Protein AF-A0A662HPX6-F1 (afdb_monomer_lite)

Secondary structure (DSSP, 8-state):
-----TTS------HHHHHHHHHHHHHHHHHHSPTT--S--BTTBSEEE-SS-GGGGHHHHHHHHHHHHTTT-S-EEEEE--TT--SHHHHHHHHHHHHHTT--EEEEE--HHHHTTS-HHHHHHHHHHHHHHH-GGGEEEESHHHHHHHHHTT--S---HHHHHHHHHHHHHHHHTSTTTS---TTHHHHSGGGS----GGGGTT---HHHHH-SS--EE-TT-EEE-TTT-S---EETT-

pLDDT: mean 90.36, std 8.27, range [51.38, 98.75]

Structure (mmCIF, N/CA/C/O backbone):
data_AF-A0A662HPX6-F1
#
_entry.id   AF-A0A662HPX6-F1
#
loop_
_atom_site.group_PDB
_atom_site.id
_atom_site.type_symbol
_atom_site.label_atom_id
_atom_site.label_alt_id
_atom_site.label_comp_id
_atom_site.label_asym_id
_atom_site.label_entity_id
_atom_site.label_seq_id
_atom_site.pdbx_PDB_ins_code
_atom_site.Cartn_x
_atom_site.Cartn_y
_atom_site.Cartn_z
_atom_site.occupancy
_atom_site.B_iso_or_equiv
_atom_site.auth_seq_id
_atom_site.auth_comp_id
_atom_site.auth_asym_id
_atom_site.auth_atom_id
_atom_site.pdbx_PDB_model_num
ATOM 1 N N . MET A 1 1 ? 5.975 7.226 -2.320 1.00 51.38 1 MET A N 1
ATOM 2 C CA . MET A 1 1 ? 6.290 6.953 -3.739 1.00 51.38 1 MET A CA 1
ATOM 3 C C . MET A 1 1 ? 5.033 7.201 -4.543 1.00 51.38 1 MET A C 1
ATOM 5 O O . MET A 1 1 ? 3.970 7.092 -3.956 1.00 51.38 1 MET A O 1
ATOM 9 N N . TYR A 1 2 ? 5.160 7.616 -5.802 1.00 55.00 2 TYR A N 1
ATOM 10 C CA . TYR A 1 2 ? 4.158 8.356 -6.585 1.00 55.00 2 TYR A CA 1
ATOM 11 C C . TYR A 1 2 ? 3.982 9.808 -6.128 1.00 55.00 2 TYR A C 1
ATOM 13 O O . TYR A 1 2 ? 3.777 10.110 -4.951 1.00 55.00 2 TYR A O 1
ATOM 21 N N . ALA A 1 3 ? 4.055 10.740 -7.076 1.00 60.56 3 ALA A N 1
ATOM 22 C CA . ALA A 1 3 ? 3.733 12.147 -6.854 1.00 60.56 3 ALA A CA 1
ATOM 23 C C . ALA A 1 3 ? 2.209 12.366 -6.758 1.00 60.56 3 ALA A C 1
ATOM 25 O O . ALA A 1 3 ? 1.700 13.373 -7.238 1.00 60.56 3 ALA A O 1
ATOM 26 N N . CYS A 1 4 ? 1.481 11.431 -6.138 1.00 62.56 4 CYS A N 1
ATOM 27 C CA . CYS A 1 4 ? 0.036 11.494 -5.990 1.00 62.56 4 CYS A CA 1
ATOM 28 C C . CYS A 1 4 ? -0.366 12.755 -5.221 1.00 62.56 4 CYS A C 1
ATOM 30 O O . CYS A 1 4 ? 0.204 13.114 -4.185 1.00 62.56 4 CYS A O 1
ATOM 32 N N . SER A 1 5 ? -1.368 13.437 -5.754 1.00 69.75 5 SER A N 1
ATOM 33 C CA . SER A 1 5 ? -1.953 14.639 -5.186 1.00 69.75 5 SER A CA 1
ATOM 34 C C . SER A 1 5 ? -3.436 14.651 -5.536 1.00 69.75 5 SER A C 1
ATOM 36 O O . SER A 1 5 ? -3.784 14.191 -6.618 1.00 69.75 5 SER A O 1
ATOM 38 N N . PRO A 1 6 ? -4.301 15.266 -4.714 1.00 71.31 6 PRO A N 1
ATOM 39 C CA . PRO A 1 6 ? -5.676 15.562 -5.118 1.00 71.31 6 PRO A CA 1
ATOM 40 C C . PRO A 1 6 ? -5.782 16.394 -6.410 1.00 71.31 6 PRO A C 1
ATOM 42 O O . PRO A 1 6 ? -6.858 16.502 -6.979 1.00 71.31 6 PRO A O 1
ATOM 45 N N . LYS A 1 7 ? -4.675 17.007 -6.858 1.00 80.50 7 LYS A N 1
ATOM 46 C CA . LYS A 1 7 ? -4.576 17.757 -8.118 1.00 80.50 7 LYS A CA 1
ATOM 47 C C . LYS A 1 7 ? -4.235 16.892 -9.338 1.00 80.50 7 LYS A C 1
ATOM 49 O O . LYS A 1 7 ? -4.202 17.424 -10.442 1.00 80.50 7 LYS A O 1
ATOM 54 N N . TRP A 1 8 ? -3.888 15.620 -9.148 1.00 79.31 8 TRP A N 1
ATOM 55 C CA . TRP A 1 8 ? -3.638 14.703 -10.261 1.00 79.31 8 TRP A CA 1
ATOM 56 C C . TRP A 1 8 ? -4.947 14.267 -10.914 1.00 79.31 8 TRP A C 1
ATOM 58 O O . TRP A 1 8 ? -6.014 14.352 -10.303 1.00 79.31 8 TRP A O 1
ATOM 68 N N . SER A 1 9 ? -4.852 13.801 -12.158 1.00 84.50 9 SER A N 1
ATOM 69 C CA . SER A 1 9 ? -5.980 13.203 -12.863 1.00 84.50 9 SER A CA 1
ATOM 70 C C . SER A 1 9 ? -6.542 12.011 -12.082 1.00 84.50 9 SER A C 1
ATOM 72 O O . SER A 1 9 ? -5.815 11.269 -11.418 1.00 84.50 9 SER A O 1
ATOM 74 N N . ASN A 1 10 ? -7.865 11.848 -12.135 1.00 89.19 10 ASN A N 1
ATOM 75 C CA . ASN A 1 10 ? -8.592 10.792 -11.429 1.00 89.19 10 ASN A CA 1
ATOM 76 C C . ASN A 1 10 ? -8.565 9.476 -12.224 1.00 89.19 10 ASN A C 1
ATOM 78 O O . ASN A 1 10 ? -9.610 8.875 -12.484 1.00 89.19 10 ASN A O 1
ATOM 82 N N . ASP A 1 11 ? -7.370 9.070 -12.644 1.00 91.38 11 ASP A N 1
ATOM 83 C CA . ASP A 1 11 ? -7.157 7.885 -13.463 1.00 91.38 11 ASP A CA 1
ATOM 84 C C . ASP A 1 11 ? -6.987 6.645 -12.584 1.00 91.38 11 ASP A C 1
ATOM 86 O O . ASP A 1 11 ? -6.356 6.669 -11.526 1.00 91.38 11 ASP A O 1
ATOM 90 N N . TRP A 1 12 ? -7.586 5.545 -13.029 1.00 93.12 12 TRP A N 1
ATOM 91 C CA . TRP A 1 12 ? -7.606 4.272 -12.318 1.00 93.12 12 TRP A CA 1
ATOM 92 C C . TRP A 1 12 ? -7.234 3.150 -13.273 1.00 93.12 12 TRP A C 1
ATOM 94 O O . TRP A 1 12 ? -7.453 3.255 -14.480 1.00 93.12 12 TRP A O 1
ATOM 104 N N . ILE A 1 13 ? -6.677 2.068 -12.728 1.00 94.56 13 ILE A N 1
ATOM 105 C CA . ILE A 1 13 ? -6.349 0.895 -13.533 1.00 94.56 13 ILE A CA 1
ATOM 106 C C . ILE A 1 13 ? -7.625 0.345 -14.184 1.00 94.56 13 ILE A C 1
ATOM 108 O O . ILE A 1 13 ? -8.644 0.129 -13.525 1.00 94.56 13 ILE A O 1
ATOM 112 N N . ASP A 1 14 ? -7.556 0.126 -15.492 1.00 96.25 14 ASP A N 1
ATOM 113 C CA . ASP A 1 14 ? -8.589 -0.588 -16.230 1.00 96.25 14 ASP A CA 1
ATOM 114 C C . ASP A 1 14 ? -8.459 -2.100 -15.984 1.00 96.25 14 ASP A C 1
ATOM 116 O O . ASP A 1 14 ? -7.353 -2.647 -15.963 1.00 96.25 14 ASP A O 1
ATOM 120 N N . LEU A 1 15 ? -9.586 -2.791 -15.800 1.00 97.31 15 LEU A N 1
ATOM 121 C CA . LEU A 1 15 ? -9.569 -4.209 -15.436 1.00 97.31 15 LEU A CA 1
ATOM 122 C C . LEU A 1 15 ? -9.053 -5.104 -16.565 1.00 97.31 15 LEU A C 1
ATOM 124 O O . LEU A 1 15 ? -8.429 -6.124 -16.278 1.00 97.31 15 LEU A O 1
ATOM 128 N N . ASP A 1 16 ? -9.262 -4.747 -17.830 1.00 97.44 16 ASP A N 1
ATOM 129 C CA . ASP A 1 16 ? -8.757 -5.554 -18.942 1.00 97.44 16 ASP A CA 1
ATOM 130 C C . ASP A 1 16 ? -7.250 -5.353 -19.130 1.00 97.44 16 ASP A C 1
ATOM 132 O O . ASP A 1 16 ? -6.517 -6.319 -19.375 1.00 97.44 16 ASP A O 1
ATOM 136 N N . ARG A 1 17 ? -6.749 -4.133 -18.894 1.00 97.69 17 ARG A N 1
ATOM 137 C CA . ARG A 1 17 ? -5.303 -3.880 -18.771 1.00 97.69 17 ARG A CA 1
ATOM 138 C C . ARG A 1 17 ? -4.687 -4.671 -17.618 1.00 97.69 17 ARG A C 1
ATOM 140 O O . ARG A 1 17 ? -3.674 -5.339 -17.827 1.00 97.69 17 ARG A O 1
ATOM 147 N N . LEU A 1 18 ? -5.317 -4.657 -16.440 1.00 97.38 18 LEU A N 1
ATOM 148 C CA . LEU A 1 18 ? -4.872 -5.423 -15.272 1.00 97.38 18 LEU A CA 1
ATOM 149 C C . LEU A 1 18 ? -4.772 -6.920 -15.590 1.00 97.38 18 LEU A C 1
ATOM 151 O O . LEU A 1 18 ? -3.739 -7.528 -15.326 1.00 97.38 18 LEU A O 1
ATOM 155 N N . LYS A 1 19 ? -5.799 -7.517 -16.203 1.00 97.06 19 LYS A N 1
ATOM 156 C CA . LYS A 1 19 ? -5.779 -8.937 -16.599 1.00 97.06 19 LYS A CA 1
ATOM 157 C C . LYS A 1 19 ? -4.594 -9.273 -17.494 1.00 97.06 19 LYS A C 1
ATOM 159 O O . LYS A 1 19 ? -3.961 -10.314 -17.320 1.00 97.06 19 LYS A O 1
ATOM 164 N N . ARG A 1 20 ? -4.285 -8.399 -18.458 1.00 97.00 20 ARG A N 1
ATOM 165 C CA . ARG A 1 20 ? -3.150 -8.601 -19.364 1.00 97.00 20 ARG A CA 1
ATOM 166 C C . ARG A 1 20 ? -1.820 -8.577 -18.609 1.00 97.00 20 ARG A C 1
ATOM 168 O O . ARG A 1 20 ? -1.009 -9.474 -18.824 1.00 97.00 20 ARG A O 1
ATOM 175 N N . ILE A 1 21 ? -1.652 -7.636 -17.680 1.00 96.81 21 ILE A N 1
ATOM 176 C CA . ILE A 1 21 ? -0.489 -7.572 -16.781 1.00 96.81 21 ILE A CA 1
ATOM 177 C C . ILE A 1 21 ? -0.384 -8.854 -15.937 1.00 96.81 21 ILE A C 1
ATOM 179 O O . ILE A 1 21 ? 0.655 -9.513 -15.923 1.00 96.81 21 ILE A O 1
ATOM 183 N N . LEU A 1 22 ? -1.471 -9.265 -15.275 1.00 96.12 22 LEU A N 1
ATOM 184 C CA . LEU A 1 22 ? -1.497 -10.448 -14.404 1.00 96.12 22 LEU A CA 1
ATOM 185 C C . LEU A 1 22 ? -1.185 -11.746 -15.159 1.00 96.12 22 LEU A C 1
ATOM 187 O O . LEU A 1 22 ? -0.504 -12.628 -14.629 1.00 96.12 22 LEU A O 1
ATOM 191 N N . LYS A 1 23 ? -1.608 -11.861 -16.422 1.00 94.06 23 LYS A N 1
ATOM 192 C CA . LYS A 1 23 ? -1.257 -12.995 -17.291 1.00 94.06 23 LYS A CA 1
ATOM 193 C C . LYS A 1 23 ? 0.249 -13.086 -17.557 1.00 94.06 23 LYS A C 1
ATOM 195 O O . LYS A 1 23 ? 0.775 -14.191 -17.677 1.00 94.06 23 LYS A O 1
ATOM 200 N N . GLY A 1 24 ? 0.936 -11.949 -17.667 1.00 92.06 24 GLY A N 1
ATOM 201 C CA . GLY A 1 24 ? 2.395 -11.898 -17.758 1.00 92.06 24 GLY A CA 1
ATOM 202 C C . GLY A 1 24 ? 3.043 -12.258 -16.423 1.00 92.06 24 GLY A C 1
ATOM 203 O O . GLY A 1 24 ? 3.840 -13.193 -16.353 1.00 92.06 24 GLY A O 1
ATOM 204 N N . LEU A 1 25 ? 2.637 -11.569 -15.354 1.00 91.50 25 LEU A N 1
ATOM 205 C CA . LEU A 1 25 ? 3.215 -11.721 -14.019 1.00 91.50 25 LEU A CA 1
ATOM 206 C C . LEU A 1 25 ? 3.066 -13.137 -13.460 1.00 91.50 25 LEU A C 1
ATOM 208 O O . LEU A 1 25 ? 4.050 -13.691 -12.980 1.00 91.50 25 LEU A O 1
ATOM 212 N N . SER A 1 26 ? 1.883 -13.749 -13.546 1.00 89.94 26 SER A N 1
ATOM 213 C CA . SER A 1 26 ? 1.614 -15.096 -13.005 1.00 89.94 26 SER A CA 1
ATOM 214 C C . SER A 1 26 ? 2.643 -16.143 -13.449 1.00 89.94 26 SER A C 1
ATOM 216 O O . SER A 1 26 ? 3.090 -16.945 -12.632 1.00 89.94 26 SER A O 1
ATOM 218 N N . LYS A 1 27 ? 3.118 -16.067 -14.701 1.00 88.94 27 LYS A N 1
ATOM 219 C CA . LYS A 1 27 ? 4.182 -16.937 -15.236 1.00 88.94 27 LYS A CA 1
ATOM 220 C C . LYS A 1 27 ? 5.535 -16.757 -14.549 1.00 88.94 27 LYS A C 1
ATOM 222 O O . LYS A 1 27 ? 6.340 -17.685 -14.534 1.00 88.94 27 LYS A O 1
ATOM 227 N N . TYR A 1 28 ? 5.835 -15.556 -14.064 1.00 87.38 28 TYR A N 1
ATOM 228 C CA . TYR A 1 28 ? 7.048 -15.277 -13.299 1.00 87.38 28 TYR A CA 1
ATOM 229 C C . TYR A 1 28 ? 6.859 -15.675 -11.838 1.00 87.38 28 TYR A C 1
ATOM 231 O O . TYR A 1 28 ? 7.719 -16.355 -11.284 1.00 87.38 28 TYR A O 1
ATOM 239 N N . PHE A 1 29 ? 5.708 -15.349 -11.241 1.00 87.38 29 PHE A N 1
ATOM 240 C CA . PHE A 1 29 ? 5.374 -15.762 -9.876 1.00 87.38 29 PHE A CA 1
ATOM 241 C C . PHE A 1 29 ? 5.513 -17.282 -9.700 1.00 87.38 29 PHE A C 1
ATOM 243 O O . PHE A 1 29 ? 6.177 -17.725 -8.766 1.00 87.38 29 PHE A O 1
ATOM 250 N N . SER A 1 30 ? 4.994 -18.079 -10.637 1.00 83.38 30 SER A N 1
ATOM 251 C CA . SER A 1 30 ? 5.074 -19.545 -10.579 1.00 83.38 30 SER A CA 1
ATOM 252 C C . SER A 1 30 ? 6.497 -20.115 -10.667 1.00 83.38 30 SER A C 1
ATOM 254 O O . SER A 1 30 ? 6.699 -21.278 -10.339 1.00 83.38 30 SER A O 1
ATOM 256 N N . LYS A 1 31 ? 7.480 -19.337 -11.142 1.00 86.06 31 LYS A N 1
ATOM 257 C CA . LYS A 1 31 ? 8.889 -19.762 -11.234 1.00 86.06 31 LYS A CA 1
ATOM 258 C C . LYS A 1 31 ? 9.675 -19.475 -9.959 1.00 86.06 31 LYS A C 1
ATOM 260 O O . LYS A 1 31 ? 10.591 -20.223 -9.639 1.00 86.06 31 LYS A O 1
ATOM 265 N N . PHE A 1 32 ? 9.358 -18.375 -9.277 1.00 82.25 32 PHE A N 1
ATOM 266 C CA . PHE A 1 32 ? 10.131 -17.898 -8.128 1.00 82.25 32 PHE A CA 1
ATOM 267 C C . PHE A 1 32 ? 9.523 -18.291 -6.784 1.00 82.25 32 PHE A C 1
ATOM 269 O O . PHE A 1 32 ? 10.260 -18.477 -5.816 1.00 82.25 32 PHE A O 1
ATOM 276 N N . TYR A 1 33 ? 8.198 -18.414 -6.702 1.00 82.62 33 TYR A N 1
ATOM 277 C CA . TYR A 1 33 ? 7.535 -18.737 -5.446 1.00 82.62 33 TYR A CA 1
ATOM 278 C C . TYR A 1 33 ? 7.314 -20.245 -5.299 1.00 82.62 33 TYR A C 1
ATOM 280 O O . TYR A 1 33 ? 6.862 -20.889 -6.248 1.00 82.62 33 TYR A O 1
ATOM 288 N N . PRO A 1 34 ? 7.591 -20.822 -4.113 1.00 80.88 34 PRO A N 1
ATOM 289 C CA . PRO A 1 34 ? 7.343 -22.235 -3.867 1.00 80.88 34 PRO A CA 1
ATOM 290 C C . PRO A 1 34 ? 5.867 -22.590 -4.059 1.00 80.88 34 PRO A C 1
ATOM 292 O O . PRO A 1 34 ? 4.976 -21.917 -3.533 1.00 80.88 34 PRO A O 1
ATOM 295 N N . SER A 1 35 ? 5.606 -23.689 -4.765 1.00 76.06 35 SER A N 1
ATOM 296 C CA . SER A 1 35 ? 4.253 -24.219 -4.922 1.00 76.06 35 SER A CA 1
ATOM 297 C C . SER A 1 35 ? 3.661 -24.612 -3.567 1.00 76.06 35 SER A C 1
ATOM 299 O O . SER A 1 35 ? 4.305 -25.309 -2.785 1.00 76.06 35 SER A O 1
ATOM 301 N N . GLY A 1 36 ? 2.418 -24.203 -3.306 1.00 75.12 36 GLY A N 1
ATOM 302 C CA . GLY A 1 36 ? 1.670 -24.582 -2.102 1.00 75.12 36 GLY A CA 1
ATOM 303 C C . GLY A 1 36 ? 1.818 -23.632 -0.910 1.00 75.12 36 GLY A C 1
ATOM 304 O O . GLY A 1 36 ? 1.014 -23.718 0.014 1.00 75.12 36 GLY A O 1
ATOM 305 N N . ILE A 1 37 ? 2.760 -22.681 -0.941 1.00 79.88 37 ILE A N 1
ATOM 306 C CA . ILE A 1 37 ? 2.812 -21.599 0.052 1.00 79.88 37 ILE A CA 1
ATOM 307 C C . ILE A 1 37 ? 1.816 -20.516 -0.363 1.00 79.88 37 ILE A C 1
ATOM 309 O O . ILE A 1 37 ? 1.949 -19.916 -1.429 1.00 79.88 37 ILE A O 1
ATOM 313 N N . LYS A 1 38 ? 0.805 -20.278 0.477 1.00 81.00 38 LYS A N 1
ATOM 314 C CA . LYS A 1 38 ? -0.234 -19.268 0.247 1.00 81.00 38 LYS A CA 1
ATOM 315 C C . LYS A 1 38 ? -0.465 -18.439 1.504 1.00 81.00 38 LYS A C 1
ATOM 317 O O . LYS A 1 38 ? -0.309 -18.940 2.615 1.00 81.00 38 LYS A O 1
ATOM 322 N N . GLY A 1 39 ? -0.846 -17.179 1.319 1.00 81.94 39 GLY A N 1
ATOM 323 C CA . GLY A 1 39 ? -1.302 -16.314 2.407 1.00 81.94 39 GLY A CA 1
ATOM 324 C C . GLY A 1 39 ? -0.200 -15.753 3.307 1.00 81.94 39 GLY A C 1
ATOM 325 O O . GLY A 1 39 ? -0.511 -15.216 4.362 1.00 81.94 39 GLY A O 1
ATOM 326 N N . ILE A 1 40 ? 1.076 -15.848 2.919 1.00 86.69 40 ILE A N 1
ATOM 327 C CA . ILE A 1 40 ? 2.176 -15.164 3.617 1.00 86.69 40 ILE A CA 1
ATOM 328 C C . ILE A 1 40 ? 2.398 -13.814 2.953 1.00 86.69 40 ILE A C 1
ATOM 330 O O . ILE A 1 40 ? 2.678 -13.761 1.758 1.00 86.69 40 ILE A O 1
ATOM 334 N N . ILE A 1 41 ? 2.318 -12.722 3.708 1.00 91.12 41 ILE A N 1
ATOM 335 C CA . ILE A 1 41 ? 2.584 -11.382 3.176 1.00 91.12 41 ILE A CA 1
ATOM 336 C C . ILE A 1 41 ? 3.990 -10.917 3.550 1.00 91.12 41 ILE A C 1
ATOM 338 O O . ILE A 1 41 ? 4.509 -11.216 4.624 1.00 91.12 41 ILE A O 1
ATOM 342 N N . GLY A 1 42 ? 4.606 -10.147 2.663 1.00 89.69 42 GLY A N 1
ATOM 343 C CA . GLY A 1 42 ? 5.885 -9.504 2.918 1.00 89.69 42 GLY A CA 1
ATOM 344 C C . GLY A 1 42 ? 6.094 -8.359 1.945 1.00 89.69 42 GLY A C 1
ATOM 345 O O . GLY A 1 42 ? 5.602 -8.400 0.824 1.00 89.69 42 GLY A O 1
ATOM 346 N N . LEU A 1 43 ? 6.854 -7.340 2.348 1.00 87.19 43 LEU A N 1
ATOM 347 C CA . LEU A 1 43 ? 7.060 -6.154 1.508 1.00 87.19 43 LEU A CA 1
ATOM 348 C C . LEU A 1 43 ? 7.600 -6.498 0.105 1.00 87.19 43 LEU A C 1
ATOM 350 O O . LEU A 1 43 ? 7.223 -5.862 -0.872 1.00 87.19 43 LEU A O 1
ATOM 354 N N . ASN A 1 44 ? 8.447 -7.528 0.017 1.00 87.94 44 ASN A N 1
ATOM 355 C CA . ASN A 1 44 ? 9.044 -8.028 -1.227 1.00 87.94 44 ASN A CA 1
ATOM 356 C C . ASN A 1 44 ? 8.476 -9.399 -1.650 1.00 87.94 44 ASN A C 1
ATOM 358 O O . ASN A 1 44 ? 9.115 -10.115 -2.420 1.00 87.94 44 ASN A O 1
ATOM 362 N N . TYR A 1 45 ? 7.331 -9.814 -1.099 1.00 87.94 45 TYR A N 1
ATOM 363 C CA . TYR A 1 45 ? 6.757 -11.141 -1.312 1.00 87.94 45 TYR A CA 1
ATOM 364 C C . TYR A 1 45 ? 5.284 -11.030 -1.707 1.00 87.94 45 TYR A C 1
ATOM 366 O O . TYR A 1 45 ? 4.465 -10.575 -0.912 1.00 87.94 45 TYR A O 1
ATOM 374 N N . GLY A 1 46 ? 4.945 -11.505 -2.906 1.00 89.69 46 GLY A N 1
ATOM 375 C CA 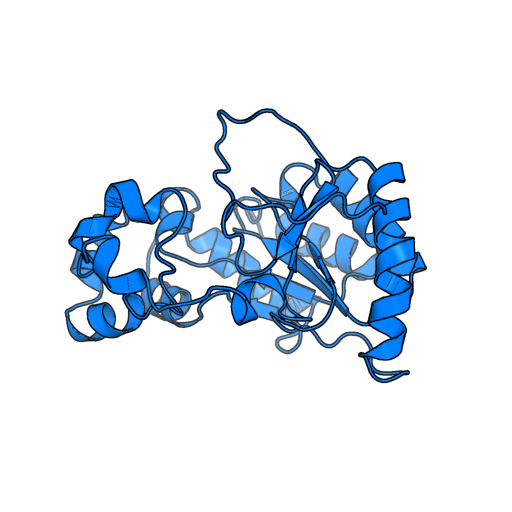. GLY A 1 46 ? 3.575 -11.470 -3.410 1.00 89.69 46 GLY A CA 1
ATOM 376 C C . GLY A 1 46 ? 3.281 -10.270 -4.304 1.00 89.69 46 GLY A C 1
ATOM 377 O O . GLY A 1 46 ? 4.181 -9.570 -4.769 1.00 89.69 46 GLY A O 1
ATOM 378 N N . LEU A 1 47 ? 1.993 -10.063 -4.553 1.00 93.88 47 LEU A N 1
ATOM 379 C CA . LEU A 1 47 ? 1.458 -8.873 -5.195 1.00 93.88 47 LEU A CA 1
ATOM 380 C C . LEU A 1 47 ? 0.844 -7.988 -4.115 1.00 93.88 47 LEU A C 1
ATOM 382 O O . LEU A 1 47 ? 0.019 -8.450 -3.328 1.00 93.88 47 LEU A O 1
ATOM 386 N N . HIS A 1 48 ? 1.201 -6.710 -4.105 1.00 92.81 48 HIS A N 1
ATOM 387 C CA . HIS A 1 48 ? 0.532 -5.754 -3.240 1.00 92.81 48 HIS A CA 1
ATOM 388 C C . HIS A 1 48 ? -0.175 -4.675 -4.050 1.00 92.81 48 HIS A C 1
ATOM 390 O O . HIS A 1 48 ? 0.364 -4.140 -5.017 1.00 92.81 48 HIS A O 1
ATOM 396 N N . LEU A 1 49 ? -1.398 -4.360 -3.641 1.00 95.62 49 LEU A N 1
ATOM 397 C CA . LEU A 1 49 ? -2.222 -3.310 -4.215 1.00 95.62 49 LEU A CA 1
ATOM 398 C C . LEU A 1 49 ? -1.959 -2.015 -3.450 1.00 95.62 49 LEU A C 1
ATOM 400 O O . LEU A 1 49 ? -2.211 -1.937 -2.252 1.00 95.62 49 LEU A O 1
ATOM 404 N N . THR A 1 50 ? -1.442 -1.006 -4.134 1.00 91.44 50 THR A N 1
ATOM 405 C CA . THR A 1 50 ? -1.159 0.323 -3.571 1.00 91.44 50 THR A CA 1
ATOM 406 C C . THR A 1 50 ? -1.574 1.394 -4.576 1.00 91.44 50 THR A C 1
ATOM 408 O O . THR A 1 50 ? -2.334 1.134 -5.509 1.00 91.44 50 THR A O 1
ATOM 411 N N . GLY A 1 51 ? -1.094 2.613 -4.387 1.00 79.56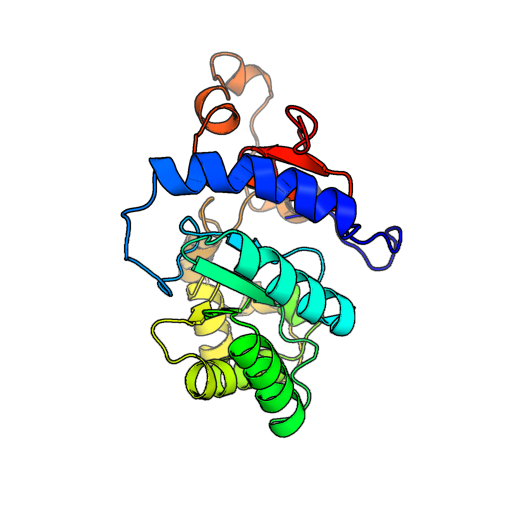 51 GLY A N 1
ATOM 412 C CA . GLY A 1 51 ? -1.356 3.782 -5.210 1.00 79.56 51 GLY A CA 1
ATOM 413 C C . GLY A 1 51 ? -1.535 4.987 -4.304 1.00 79.56 51 GLY A C 1
ATOM 414 O O . GLY A 1 51 ? -1.107 4.953 -3.154 1.00 79.56 51 GLY A O 1
ATOM 415 N N . GLY A 1 52 ? -2.182 6.051 -4.792 1.00 81.88 52 GLY A N 1
ATOM 416 C CA . GLY A 1 52 ? -2.511 7.181 -3.920 1.00 81.88 52 GLY A CA 1
ATOM 417 C C . GLY A 1 52 ? -3.227 6.705 -2.650 1.00 81.88 52 GLY A C 1
ATOM 418 O O . GLY A 1 52 ? -2.710 6.881 -1.552 1.00 81.88 52 GLY A O 1
ATOM 419 N N . GLU A 1 53 ? -4.394 6.076 -2.816 1.00 92.75 53 GLU A N 1
ATOM 420 C CA . GLU A 1 53 ? -5.126 5.406 -1.736 1.00 92.75 53 GLU A CA 1
ATOM 421 C C . GLU A 1 53 ? -6.199 4.458 -2.324 1.00 92.75 53 GLU A C 1
ATOM 423 O O . GLU A 1 53 ? -7.208 4.942 -2.854 1.00 92.75 53 GLU A O 1
ATOM 428 N N . PRO A 1 54 ? -6.013 3.121 -2.266 1.00 95.19 54 PRO A N 1
ATOM 429 C CA . PRO A 1 54 ? -6.938 2.147 -2.859 1.00 95.19 54 PRO A CA 1
ATOM 430 C C . PRO A 1 54 ? -8.386 2.247 -2.361 1.00 95.19 54 PRO A C 1
ATOM 432 O O . PRO A 1 54 ? -9.326 2.014 -3.125 1.00 95.19 54 PRO A O 1
ATOM 435 N N . PHE A 1 55 ? -8.603 2.644 -1.104 1.00 96.62 55 PHE A N 1
ATOM 436 C CA . PHE A 1 55 ? -9.942 2.721 -0.516 1.00 96.62 55 PHE A CA 1
ATOM 437 C C . PHE A 1 55 ? -10.765 3.934 -0.984 1.00 96.62 55 PHE A C 1
ATOM 439 O O . PHE A 1 55 ? -11.943 4.033 -0.632 1.00 96.62 55 PHE A O 1
ATOM 446 N N . LEU A 1 56 ? -10.203 4.829 -1.810 1.00 94.25 56 LEU A N 1
ATOM 447 C CA . LEU A 1 56 ? -10.975 5.869 -2.509 1.00 94.25 56 LEU A CA 1
ATOM 448 C C . LEU A 1 56 ? -11.922 5.283 -3.570 1.00 94.25 56 LEU A C 1
ATOM 450 O O . LEU A 1 56 ? -12.970 5.866 -3.839 1.00 94.25 56 LEU A O 1
ATOM 454 N N . ARG A 1 57 ? -11.586 4.127 -4.158 1.00 95.56 57 ARG A N 1
ATOM 455 C CA . ARG A 1 57 ? -12.440 3.392 -5.107 1.00 95.56 57 ARG A CA 1
ATOM 456 C C . ARG A 1 57 ? -12.642 1.963 -4.630 1.00 95.56 57 ARG A C 1
ATOM 458 O O . ARG A 1 57 ? -12.222 1.010 -5.279 1.00 95.56 57 ARG A O 1
ATOM 465 N N . PHE A 1 58 ? -13.312 1.833 -3.489 1.00 97.81 58 PHE A N 1
ATOM 466 C CA . PHE A 1 58 ? -13.519 0.545 -2.830 1.00 97.81 58 PHE A CA 1
ATOM 467 C C . PHE A 1 58 ? -14.173 -0.505 -3.748 1.00 97.81 58 PHE A C 1
ATOM 469 O O . PHE A 1 58 ? -13.669 -1.618 -3.828 1.00 97.81 58 PHE A O 1
ATOM 476 N N . ASP A 1 59 ? -15.184 -0.139 -4.544 1.00 98.00 59 ASP A N 1
ATOM 477 C CA . ASP A 1 59 ? -15.814 -1.071 -5.497 1.00 98.00 59 ASP A CA 1
ATOM 478 C C . ASP A 1 59 ? -14.832 -1.600 -6.554 1.00 98.00 59 ASP A C 1
ATOM 480 O O . ASP A 1 59 ? -14.888 -2.763 -6.950 1.00 98.00 5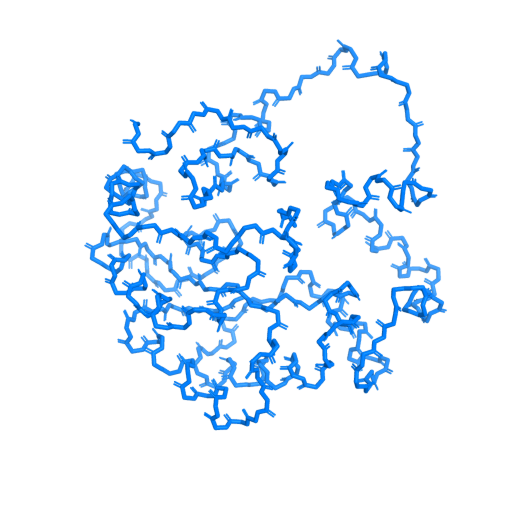9 ASP A O 1
ATOM 484 N N . LEU A 1 60 ? -13.907 -0.750 -7.016 1.00 97.75 60 LEU A N 1
ATOM 485 C CA . LEU A 1 60 ? -12.855 -1.178 -7.935 1.00 97.75 60 LEU A CA 1
ATOM 486 C C . LEU A 1 60 ? -11.863 -2.093 -7.216 1.00 97.75 60 LEU A C 1
ATOM 488 O O . LEU A 1 60 ? -11.493 -3.118 -7.775 1.00 97.75 60 LEU A O 1
ATOM 492 N N . LEU A 1 61 ? -11.471 -1.758 -5.984 1.00 98.38 61 LEU A N 1
ATOM 493 C CA . LEU A 1 61 ? -10.577 -2.587 -5.177 1.00 98.38 61 LEU A CA 1
ATOM 494 C C . LEU A 1 61 ? -11.144 -4.001 -4.980 1.00 98.38 61 LEU A C 1
ATOM 496 O O . LEU A 1 61 ? -10.413 -4.966 -5.184 1.00 98.38 61 LEU A O 1
ATOM 500 N N . LEU A 1 62 ? -12.438 -4.138 -4.667 1.00 98.62 62 LEU A N 1
ATOM 501 C CA . LEU A 1 62 ? -13.104 -5.442 -4.557 1.00 98.62 62 LEU A CA 1
ATOM 502 C C . LEU A 1 62 ? -12.968 -6.255 -5.854 1.00 98.62 62 LEU A C 1
ATOM 504 O O . LEU A 1 62 ? -12.527 -7.403 -5.822 1.00 98.62 62 LEU A O 1
ATOM 508 N N . ARG A 1 63 ? -13.265 -5.634 -7.003 1.00 98.31 63 ARG A N 1
ATOM 509 C CA . ARG A 1 63 ? -13.158 -6.278 -8.325 1.00 98.31 63 ARG A CA 1
ATOM 510 C C . ARG A 1 63 ? -11.719 -6.645 -8.687 1.00 98.31 63 ARG A C 1
ATOM 512 O O . ARG A 1 63 ? -11.488 -7.680 -9.303 1.00 98.31 63 ARG A O 1
ATOM 519 N N . VAL A 1 64 ? -10.750 -5.805 -8.320 1.00 97.81 64 VAL A N 1
ATOM 520 C CA . VAL A 1 64 ? -9.320 -6.073 -8.525 1.00 97.81 64 VAL A CA 1
ATOM 521 C C . VAL A 1 64 ? -8.885 -7.285 -7.705 1.00 97.81 64 VAL A C 1
ATOM 523 O O . VAL A 1 64 ? -8.219 -8.159 -8.251 1.00 97.81 64 VAL A O 1
ATOM 526 N N . VAL A 1 65 ? -9.281 -7.378 -6.432 1.00 97.88 65 VAL A N 1
ATOM 527 C CA . VAL A 1 65 ? -8.956 -8.529 -5.572 1.00 97.88 65 VAL A CA 1
ATOM 528 C C . VAL A 1 65 ? -9.512 -9.828 -6.158 1.00 97.88 65 VAL A C 1
ATOM 530 O O . VAL A 1 65 ? -8.766 -10.797 -6.306 1.00 97.88 65 VAL A O 1
ATOM 533 N N . GLU A 1 66 ? -10.783 -9.830 -6.568 1.00 96.88 66 GLU A N 1
ATOM 534 C CA . GLU A 1 66 ? -11.417 -10.984 -7.218 1.00 96.88 66 GLU A CA 1
ATOM 535 C C . GLU A 1 66 ? -10.696 -11.391 -8.509 1.00 96.88 66 GLU A C 1
ATOM 537 O O . GLU A 1 66 ? -10.517 -12.580 -8.775 1.00 96.88 66 GLU A O 1
ATOM 542 N N . GLU A 1 67 ? -10.272 -10.419 -9.322 1.00 96.81 67 GLU A N 1
ATOM 543 C CA . GLU A 1 67 ? -9.575 -10.699 -10.575 1.00 96.81 67 GLU A CA 1
ATOM 544 C C . GLU A 1 67 ? -8.177 -11.266 -10.330 1.00 96.81 67 GLU A C 1
ATOM 546 O O . GLU A 1 67 ? -7.826 -12.285 -10.919 1.00 96.81 67 GLU A O 1
ATOM 551 N N . VAL A 1 68 ? -7.402 -10.671 -9.419 1.00 95.50 68 VAL A N 1
ATOM 552 C CA . VAL A 1 68 ? -6.066 -11.159 -9.045 1.00 95.50 68 VAL A CA 1
ATOM 553 C C . VAL A 1 68 ? -6.129 -12.597 -8.538 1.00 95.50 68 VAL A C 1
ATOM 555 O O . VAL A 1 68 ? -5.270 -13.410 -8.891 1.00 95.50 68 VAL A O 1
ATOM 558 N N . LYS A 1 69 ? -7.157 -12.943 -7.753 1.00 92.62 69 LYS A N 1
ATOM 559 C CA . LYS A 1 69 ? -7.281 -14.281 -7.165 1.00 92.62 69 LYS A CA 1
ATOM 560 C C . LYS A 1 69 ? -7.347 -15.395 -8.215 1.00 92.62 69 LYS A C 1
ATOM 562 O O . LYS A 1 69 ? -6.866 -16.497 -7.953 1.00 92.62 69 LYS A O 1
ATOM 567 N N . LYS A 1 70 ? -7.863 -15.103 -9.414 1.00 94.00 70 LYS A N 1
ATOM 568 C CA . LYS A 1 70 ? -7.961 -16.054 -10.539 1.00 94.00 70 LYS A CA 1
ATOM 569 C C . LYS A 1 70 ? -6.602 -16.456 -11.124 1.00 94.00 70 LYS A C 1
ATOM 571 O O . LYS A 1 70 ? -6.533 -17.453 -11.830 1.00 94.00 70 LYS A O 1
ATOM 576 N N . PHE A 1 71 ? -5.536 -15.705 -10.841 1.00 91.69 71 PHE A N 1
ATOM 577 C CA . PHE A 1 71 ? -4.190 -15.939 -11.383 1.00 91.69 71 PHE A CA 1
ATOM 578 C C . PHE A 1 71 ? -3.270 -16.736 -10.445 1.00 91.69 71 PHE A C 1
ATOM 580 O O . PHE A 1 71 ? -2.071 -16.818 -10.702 1.00 91.69 71 PHE A O 1
ATOM 587 N N . GLU A 1 72 ? -3.808 -17.295 -9.354 1.00 85.62 72 GLU A N 1
ATOM 588 C CA . GLU A 1 72 ? -3.079 -18.137 -8.389 1.00 85.62 72 GLU A CA 1
ATOM 589 C C . GLU A 1 72 ? -1.787 -17.515 -7.827 1.00 85.62 72 GLU A C 1
ATOM 591 O O . GLU A 1 72 ? -0.851 -18.213 -7.435 1.00 85.62 72 GLU A O 1
ATOM 596 N N . ILE A 1 73 ? -1.741 -16.185 -7.744 1.00 87.50 73 ILE A N 1
ATOM 597 C CA . ILE A 1 73 ? -0.630 -15.464 -7.123 1.00 87.50 73 ILE A CA 1
ATOM 598 C C . ILE A 1 73 ? -0.579 -15.838 -5.624 1.00 87.50 73 ILE A C 1
ATOM 600 O O . ILE A 1 73 ? -1.619 -15.831 -4.960 1.00 87.50 73 ILE A O 1
ATOM 604 N N . PRO A 1 74 ? 0.603 -16.184 -5.075 1.00 84.25 74 PRO A N 1
ATOM 605 C CA . PRO A 1 74 ? 0.742 -16.821 -3.757 1.00 84.25 74 PRO A CA 1
ATOM 606 C C . PRO A 1 74 ? 0.339 -15.930 -2.578 1.00 84.25 74 PRO A C 1
ATOM 608 O O . PRO A 1 74 ? 0.032 -16.430 -1.495 1.00 84.25 74 PRO A O 1
ATOM 611 N N . SER A 1 75 ? 0.379 -14.615 -2.764 1.00 91.56 75 SER A N 1
ATOM 612 C CA . SER A 1 75 ? 0.117 -13.646 -1.712 1.00 91.56 75 SER A CA 1
ATOM 613 C C . SER A 1 75 ? -0.423 -12.357 -2.303 1.00 91.56 75 SER A C 1
ATOM 615 O O . SER A 1 75 ? 0.144 -11.835 -3.268 1.00 91.56 75 SER A O 1
ATOM 617 N N . LEU A 1 76 ? -1.520 -11.873 -1.726 1.00 95.56 76 LEU A N 1
ATOM 618 C CA . LEU A 1 76 ? -2.185 -10.640 -2.101 1.00 95.56 76 LEU A CA 1
ATOM 619 C C . LEU A 1 76 ? -2.510 -9.800 -0.866 1.00 95.56 76 LEU A C 1
ATOM 621 O O . LEU A 1 76 ? -3.284 -10.212 -0.005 1.00 95.56 76 LEU A O 1
ATOM 625 N N . PHE A 1 77 ? -1.987 -8.580 -0.809 1.00 97.62 77 PHE A N 1
ATOM 626 C CA . PHE A 1 77 ? -2.335 -7.625 0.245 1.00 97.62 77 PHE A CA 1
ATOM 627 C C . PHE A 1 77 ? -2.556 -6.220 -0.304 1.00 97.62 77 PHE A C 1
ATOM 629 O O . PHE A 1 77 ? -2.150 -5.910 -1.420 1.00 97.62 77 PHE A O 1
ATOM 636 N N . VAL A 1 78 ? -3.227 -5.367 0.467 1.00 97.81 78 VAL A N 1
ATOM 637 C CA . VAL A 1 78 ? -3.459 -3.960 0.102 1.00 97.81 78 VAL A CA 1
ATOM 638 C C . VAL A 1 78 ? -2.725 -3.033 1.064 1.00 97.81 78 VAL A C 1
ATOM 640 O O . VAL A 1 78 ? -2.692 -3.286 2.265 1.00 97.81 78 VAL A O 1
ATOM 643 N N . GLU A 1 79 ? -2.134 -1.963 0.550 1.00 96.62 79 GLU A N 1
ATOM 644 C CA . GLU A 1 79 ? -1.603 -0.856 1.340 1.00 96.62 79 GLU A CA 1
ATOM 645 C C . GLU A 1 79 ? -2.661 0.245 1.516 1.00 96.62 79 GLU A C 1
ATOM 647 O O . GLU A 1 79 ? -3.390 0.576 0.584 1.00 96.62 79 GLU A O 1
ATOM 652 N N . THR A 1 80 ? -2.743 0.826 2.714 1.00 96.88 80 THR A N 1
ATOM 653 C CA . THR A 1 80 ? -3.694 1.898 3.052 1.00 96.88 80 THR A CA 1
ATOM 654 C C . THR A 1 80 ? -3.083 2.903 4.028 1.00 96.88 80 THR A C 1
ATOM 656 O O . THR A 1 80 ? -2.310 2.537 4.916 1.00 96.88 80 THR A O 1
ATOM 659 N N . ASN A 1 81 ? -3.479 4.172 3.918 1.00 95.56 81 ASN A N 1
ATOM 660 C CA . ASN A 1 81 ? -3.179 5.221 4.902 1.00 95.56 81 ASN A CA 1
ATOM 661 C C . ASN A 1 81 ? -4.227 5.313 6.032 1.00 95.56 81 ASN A C 1
ATOM 663 O O . ASN A 1 81 ? -4.100 6.139 6.934 1.00 95.56 81 ASN A O 1
ATOM 667 N N . CYS A 1 82 ? -5.266 4.472 5.978 1.00 97.50 82 CYS A N 1
ATOM 668 C CA . CYS A 1 82 ? -6.358 4.371 6.950 1.00 97.50 82 CYS A CA 1
ATOM 669 C C . CYS A 1 82 ? -7.297 5.587 7.031 1.00 97.50 82 CYS A C 1
ATOM 671 O O . CYS A 1 82 ? -8.077 5.677 7.978 1.00 97.50 82 CYS A O 1
ATOM 673 N N . PHE A 1 83 ? -7.322 6.499 6.050 1.00 96.38 83 PHE A N 1
ATOM 674 C CA . PHE A 1 83 ? -8.240 7.651 6.085 1.00 96.38 83 PHE A CA 1
ATOM 675 C C . PHE A 1 83 ? -9.715 7.240 6.226 1.00 96.38 83 PHE A C 1
ATOM 677 O O . PHE A 1 83 ? -10.505 7.971 6.815 1.00 96.38 83 PHE A O 1
ATOM 684 N N . TRP A 1 84 ? -10.090 6.078 5.701 1.00 97.62 84 TRP A N 1
ATOM 685 C CA . TRP A 1 84 ? -11.455 5.561 5.672 1.00 97.62 84 TRP A CA 1
ATOM 686 C C . TRP A 1 84 ? -11.860 4.829 6.962 1.00 97.62 84 TRP A C 1
ATOM 688 O O . TRP A 1 84 ? -13.038 4.514 7.133 1.00 97.62 84 TRP A O 1
ATOM 698 N N . CYS A 1 85 ? -10.918 4.579 7.878 1.00 98.31 85 CYS A N 1
ATOM 699 C CA . CYS A 1 85 ? -11.158 3.911 9.156 1.00 98.31 85 CYS A CA 1
ATOM 700 C C . CYS A 1 85 ? -11.814 4.879 10.153 1.00 98.31 85 CYS A C 1
ATOM 702 O O . CYS A 1 85 ? -11.204 5.260 11.151 1.00 98.31 85 CYS A O 1
ATOM 704 N N . VAL A 1 86 ? -13.021 5.361 9.853 1.00 97.50 86 VAL A N 1
ATOM 705 C CA . VAL A 1 86 ? -13.714 6.409 10.626 1.00 97.50 86 VAL A CA 1
ATOM 706 C C . VAL A 1 86 ? -14.402 5.870 11.881 1.00 97.50 86 VAL A C 1
ATOM 708 O O . VAL A 1 86 ? -14.412 6.550 12.904 1.00 97.50 86 VAL A O 1
ATOM 711 N N . ASP A 1 87 ? -14.873 4.627 11.831 1.00 98.19 87 ASP A N 1
ATOM 712 C CA . ASP A 1 87 ? -15.463 3.882 12.941 1.00 98.19 87 ASP A CA 1
ATOM 713 C C . ASP A 1 87 ? -15.173 2.382 12.797 1.00 98.19 87 ASP A C 1
ATOM 715 O O . ASP A 1 87 ? -14.698 1.913 11.755 1.00 98.19 87 ASP A O 1
ATOM 719 N N . ASP A 1 88 ? -15.396 1.639 13.876 1.00 98.56 88 ASP A N 1
ATOM 720 C CA . ASP A 1 88 ? -15.010 0.234 13.992 1.00 98.56 88 ASP A CA 1
ATOM 721 C C . ASP A 1 88 ? -15.788 -0.667 13.023 1.00 98.56 88 ASP A C 1
ATOM 723 O O . ASP A 1 88 ? -15.206 -1.594 12.452 1.00 98.56 88 ASP A O 1
ATOM 727 N N . ASP A 1 89 ? -17.064 -0.366 12.778 1.00 98.38 89 ASP A N 1
ATOM 728 C CA . ASP A 1 89 ? -17.941 -1.181 11.940 1.00 98.38 89 ASP A CA 1
ATOM 729 C C . ASP A 1 89 ? -17.599 -1.016 10.462 1.00 98.38 89 ASP A C 1
ATOM 731 O O . ASP A 1 89 ? -17.446 -2.011 9.751 1.00 98.38 89 ASP A O 1
ATOM 735 N N . ILE A 1 90 ? -17.426 0.221 9.981 1.00 98.25 90 ILE A N 1
ATOM 736 C CA . ILE A 1 90 ? -16.972 0.484 8.607 1.00 98.25 90 ILE A CA 1
ATOM 737 C C . ILE A 1 90 ? -15.599 -0.142 8.380 1.00 98.25 90 ILE A C 1
ATOM 739 O O . ILE A 1 90 ? -15.388 -0.789 7.350 1.00 98.25 90 ILE A O 1
ATOM 743 N N . THR A 1 91 ? -14.689 0.022 9.346 1.00 98.69 91 THR A N 1
ATOM 744 C CA . THR A 1 91 ? -13.327 -0.513 9.258 1.00 98.69 91 THR A CA 1
ATOM 745 C C . THR A 1 91 ? -13.354 -2.031 9.100 1.00 98.69 91 THR A C 1
ATOM 747 O O . THR A 1 91 ? -12.839 -2.572 8.119 1.00 98.69 91 THR A O 1
ATOM 750 N N . ARG A 1 92 ? -14.013 -2.724 10.034 1.00 98.75 92 ARG A N 1
ATOM 751 C CA . ARG A 1 92 ? -14.081 -4.185 10.049 1.00 98.75 92 ARG A CA 1
ATOM 752 C C . ARG A 1 92 ? -14.813 -4.738 8.835 1.00 98.75 92 ARG A C 1
ATOM 754 O O . ARG A 1 92 ? -14.309 -5.666 8.211 1.00 98.75 92 ARG A O 1
ATOM 761 N N . ARG A 1 93 ? -15.971 -4.172 8.480 1.00 98.62 93 ARG A N 1
ATOM 762 C CA . ARG A 1 93 ? -16.804 -4.664 7.372 1.00 98.62 93 ARG A CA 1
ATOM 763 C C . ARG A 1 93 ? -16.049 -4.655 6.051 1.00 98.62 93 ARG A C 1
ATOM 765 O O . ARG A 1 93 ? -16.031 -5.669 5.369 1.00 98.62 93 ARG A O 1
ATOM 772 N N . ARG A 1 94 ? -15.372 -3.552 5.716 1.00 98.69 94 ARG A N 1
ATOM 773 C CA . ARG A 1 94 ? -14.605 -3.462 4.463 1.00 98.69 94 ARG A CA 1
ATOM 774 C C . ARG A 1 94 ? -13.406 -4.412 4.441 1.00 98.69 94 ARG A C 1
ATOM 776 O O . ARG A 1 94 ? -13.105 -4.977 3.396 1.00 98.69 94 ARG A O 1
ATOM 783 N N . MET A 1 95 ? -12.724 -4.606 5.574 1.00 98.75 95 MET A N 1
ATOM 784 C CA . MET A 1 95 ? -11.628 -5.582 5.667 1.00 98.75 95 MET A CA 1
ATOM 785 C C . MET A 1 95 ? -12.128 -7.020 5.510 1.00 98.75 95 MET A C 1
ATOM 787 O O . MET A 1 95 ? -11.507 -7.794 4.786 1.00 98.75 95 MET A O 1
ATOM 791 N N . LEU A 1 96 ? -13.244 -7.370 6.159 1.00 98.75 96 LEU A N 1
ATOM 792 C CA . LEU A 1 96 ? -13.889 -8.677 6.004 1.00 98.75 96 LEU A CA 1
ATOM 793 C C . LEU A 1 96 ? -14.293 -8.916 4.552 1.00 98.75 96 LEU A C 1
ATOM 795 O O . LEU A 1 96 ? -13.965 -9.957 3.996 1.00 98.75 96 LEU A O 1
ATOM 799 N N . GLU A 1 97 ? -14.900 -7.918 3.917 1.00 98.69 97 GLU A N 1
ATOM 800 C CA . GLU A 1 97 ? -15.355 -8.008 2.534 1.00 98.69 97 GLU A CA 1
ATOM 801 C C . GLU A 1 97 ? -14.200 -8.267 1.543 1.00 98.69 97 GLU A C 1
ATOM 803 O O . GLU A 1 97 ? -14.334 -9.059 0.604 1.00 98.69 97 GLU A O 1
ATOM 808 N N . LEU A 1 98 ? -13.038 -7.646 1.779 1.00 98.62 98 LEU A N 1
ATOM 809 C CA . LEU A 1 98 ? -11.811 -7.916 1.025 1.00 98.62 98 LEU A CA 1
ATOM 810 C C . LEU A 1 98 ? -11.251 -9.314 1.313 1.00 98.62 98 LEU A C 1
ATOM 812 O O . LEU A 1 98 ? -10.842 -10.016 0.386 1.00 98.62 98 LEU A O 1
ATOM 816 N N . LYS A 1 99 ? -11.236 -9.728 2.586 1.00 98.25 99 LYS A N 1
ATOM 817 C CA . LYS A 1 99 ? -10.760 -11.053 3.005 1.00 98.25 99 LYS A CA 1
ATOM 818 C C . LYS A 1 99 ? -11.579 -12.170 2.357 1.00 98.25 99 LYS A C 1
ATOM 820 O O . LYS A 1 99 ? -11.007 -13.112 1.818 1.00 98.25 99 LYS A O 1
ATOM 825 N N . GLU A 1 100 ? -12.904 -12.040 2.353 1.00 98.12 100 GLU A N 1
ATOM 826 C CA . GLU A 1 100 ? -13.837 -12.994 1.738 1.00 98.12 100 GLU A CA 1
ATOM 827 C C . GLU A 1 100 ? -13.610 -13.153 0.228 1.00 98.12 100 GLU A C 1
ATOM 829 O O . GLU A 1 100 ? -13.778 -14.244 -0.311 1.00 98.12 100 GLU A O 1
ATOM 834 N N . ARG A 1 101 ? -13.150 -12.095 -0.450 1.00 97.25 101 ARG A N 1
ATOM 835 C CA . ARG A 1 101 ? -12.791 -12.119 -1.881 1.00 97.25 101 ARG A CA 1
ATOM 836 C C . ARG A 1 101 ? -11.384 -12.635 -2.166 1.00 97.25 101 ARG A C 1
ATOM 838 O O . ARG A 1 101 ? -11.001 -12.770 -3.327 1.00 97.25 101 ARG A O 1
ATOM 845 N N . GLY A 1 102 ? -10.622 -12.963 -1.126 1.00 95.69 102 GLY A N 1
ATOM 846 C CA . GLY A 1 102 ? -9.322 -13.611 -1.247 1.00 95.69 102 GLY A CA 1
ATOM 847 C C . GLY A 1 102 ? -8.121 -12.703 -1.012 1.00 95.69 102 GLY A C 1
ATOM 848 O O . GLY A 1 102 ? -7.022 -13.099 -1.404 1.00 95.69 102 GLY A O 1
ATOM 849 N N . LEU A 1 103 ? -8.310 -11.532 -0.388 1.00 97.38 103 LEU A N 1
ATOM 850 C CA . LEU A 1 103 ? -7.208 -10.736 0.153 1.00 97.38 103 LEU A CA 1
ATOM 851 C C . LEU A 1 103 ? -6.586 -11.460 1.357 1.00 97.38 103 LEU A C 1
ATOM 853 O O . LEU A 1 103 ? -7.288 -11.803 2.310 1.00 97.38 103 LEU A O 1
ATOM 857 N N . ASP A 1 104 ? -5.271 -11.653 1.338 1.00 97.12 104 ASP A N 1
ATOM 858 C CA . ASP A 1 104 ? -4.559 -12.387 2.383 1.00 97.12 104 ASP A CA 1
ATOM 859 C C . ASP A 1 104 ? -4.172 -11.491 3.566 1.00 97.12 104 ASP A C 1
ATOM 861 O O . ASP A 1 104 ? -4.093 -11.969 4.695 1.00 97.12 104 ASP A O 1
ATOM 865 N N . GLY A 1 105 ? -3.936 -10.196 3.345 1.00 97.75 105 GLY A N 1
ATOM 866 C CA . GLY A 1 105 ? -3.525 -9.292 4.417 1.00 97.75 105 GLY A CA 1
ATOM 867 C C . GLY A 1 105 ? -3.531 -7.818 4.044 1.00 97.75 105 GLY A C 1
ATOM 868 O O . GLY A 1 105 ? -4.007 -7.418 2.980 1.00 97.75 105 GLY A O 1
ATOM 869 N N . ILE A 1 106 ? -2.989 -6.993 4.935 1.00 98.12 106 ILE A N 1
ATOM 870 C CA . ILE A 1 106 ? -2.980 -5.538 4.776 1.00 98.12 106 ILE A CA 1
ATOM 871 C C . ILE A 1 106 ? -1.664 -4.927 5.255 1.00 98.12 106 ILE A C 1
ATOM 873 O O . ILE A 1 106 ? -1.042 -5.404 6.205 1.00 98.12 106 ILE A O 1
ATOM 877 N N . LEU A 1 107 ? -1.251 -3.846 4.604 1.00 97.50 107 LEU A N 1
ATOM 878 C CA . LEU A 1 107 ? -0.129 -3.014 5.001 1.00 97.50 107 LEU A CA 1
ATOM 879 C C . LEU A 1 107 ? -0.647 -1.620 5.376 1.00 97.50 107 LEU A C 1
ATOM 881 O O . LEU A 1 107 ? -1.328 -0.953 4.601 1.00 97.50 107 LEU A O 1
ATOM 885 N N . ILE A 1 108 ? -0.328 -1.176 6.587 1.00 97.12 108 ILE A N 1
ATOM 886 C CA . ILE A 1 108 ? -0.707 0.140 7.094 1.00 97.12 108 ILE A CA 1
ATOM 887 C C . ILE A 1 108 ? 0.470 1.094 6.942 1.00 97.12 108 ILE A C 1
ATOM 889 O O . ILE A 1 108 ? 1.537 0.900 7.532 1.00 97.12 108 ILE A O 1
ATOM 893 N N . SER A 1 109 ? 0.251 2.152 6.171 1.00 93.06 109 SER A N 1
ATOM 894 C CA . SER A 1 109 ? 1.191 3.249 6.007 1.00 93.06 109 SER A CA 1
ATOM 895 C C . SER A 1 109 ? 1.010 4.248 7.153 1.00 93.06 109 SER A C 1
ATOM 897 O O . SER A 1 109 ? 0.122 5.099 7.134 1.00 93.06 109 SER A O 1
ATOM 899 N N . ALA A 1 110 ? 1.849 4.117 8.183 1.00 90.62 110 ALA A N 1
ATOM 900 C CA . ALA A 1 110 ? 1.843 4.975 9.364 1.00 90.62 110 ALA A CA 1
ATOM 901 C C . ALA A 1 110 ? 3.147 5.772 9.431 1.00 90.62 110 ALA A C 1
ATOM 903 O O . ALA A 1 110 ? 4.139 5.307 9.990 1.00 90.62 110 ALA A O 1
ATOM 904 N N . ASN A 1 111 ? 3.163 6.967 8.845 1.00 89.62 111 ASN A N 1
ATOM 905 C CA . ASN A 1 111 ? 4.340 7.828 8.847 1.00 89.62 111 ASN A CA 1
ATOM 906 C C . ASN A 1 111 ? 3.972 9.300 9.122 1.00 89.62 111 ASN A C 1
ATOM 908 O O . ASN A 1 111 ? 2.803 9.679 9.029 1.00 89.62 111 ASN A O 1
ATOM 912 N N . PRO A 1 112 ? 4.954 10.150 9.461 1.00 89.81 112 PRO A N 1
ATOM 913 C CA . PRO A 1 112 ? 4.703 11.552 9.774 1.00 89.81 112 PRO A CA 1
ATOM 914 C C . PRO A 1 112 ? 4.008 12.331 8.654 1.00 89.81 112 PRO A C 1
ATOM 916 O O . PRO A 1 112 ? 3.240 13.232 8.950 1.00 89.81 112 PRO A O 1
ATOM 919 N N . PHE A 1 113 ? 4.223 11.965 7.385 1.00 89.38 113 PHE A N 1
ATOM 920 C CA . PHE A 1 113 ? 3.603 12.641 6.242 1.00 89.38 113 PHE A CA 1
ATOM 921 C C . PHE A 1 113 ? 2.128 12.271 6.078 1.00 89.38 113 PHE A C 1
ATOM 923 O O . PHE A 1 113 ? 1.319 13.116 5.702 1.00 89.38 113 PHE A O 1
ATOM 930 N N . THR A 1 114 ? 1.752 11.018 6.354 1.00 90.31 114 THR A N 1
ATOM 931 C CA . THR A 1 114 ? 0.345 10.594 6.294 1.00 90.31 114 THR A CA 1
ATOM 932 C C . THR A 1 114 ? -0.456 11.176 7.454 1.00 90.31 114 THR A C 1
ATOM 934 O O . THR A 1 114 ? -1.591 11.603 7.250 1.00 90.31 114 THR A O 1
ATOM 937 N N . VAL A 1 115 ? 0.138 11.258 8.651 1.00 93.50 115 VAL A N 1
ATOM 938 C CA . VAL A 1 115 ? -0.540 11.789 9.849 1.00 93.50 115 VAL A CA 1
ATOM 939 C C . VAL A 1 115 ? -0.733 13.311 9.803 1.00 93.50 115 VAL A C 1
ATOM 941 O O . VAL A 1 115 ? -1.562 13.839 10.538 1.00 93.50 115 VAL A O 1
ATOM 944 N N . GLU A 1 116 ? -0.088 14.036 8.884 1.00 93.25 116 GLU A N 1
ATOM 945 C CA . GLU A 1 116 ? -0.458 15.440 8.630 1.00 93.25 116 GLU A CA 1
ATOM 946 C C . GLU A 1 116 ? -1.902 15.587 8.132 1.00 93.25 116 GLU A C 1
ATOM 948 O O . GLU A 1 116 ? -2.531 16.620 8.349 1.00 93.25 116 GLU A O 1
ATOM 953 N N . CYS A 1 117 ? -2.418 14.569 7.435 1.00 92.44 117 CYS A N 1
ATOM 954 C CA . CYS A 1 117 ? -3.718 14.608 6.761 1.00 92.44 117 CYS A CA 1
ATOM 955 C C . CYS A 1 117 ? -4.725 13.601 7.332 1.00 92.44 117 CYS A C 1
ATOM 957 O O . CYS A 1 117 ? -5.933 13.799 7.202 1.00 92.44 117 CYS A O 1
ATOM 959 N N . VAL A 1 118 ? -4.251 12.510 7.936 1.00 95.06 118 VAL A N 1
ATOM 960 C CA . VAL A 1 118 ? -5.088 11.447 8.498 1.00 95.06 118 VAL A CA 1
ATOM 961 C C . VAL A 1 118 ? -4.935 11.434 10.019 1.00 95.06 118 VAL A C 1
ATOM 963 O O . VAL A 1 118 ? -3.826 11.199 10.497 1.00 95.06 118 VAL A O 1
ATOM 966 N N . PRO A 1 119 ? -6.021 11.640 10.791 1.00 97.19 119 PRO A N 1
ATOM 967 C CA . PRO A 1 119 ? -5.977 11.527 12.245 1.00 97.19 119 PRO A CA 1
ATOM 968 C C . PRO A 1 119 ? -5.389 10.188 12.697 1.00 97.19 119 PRO A C 1
ATOM 970 O O . PRO A 1 119 ? -5.805 9.133 12.205 1.00 97.19 119 PRO A O 1
ATOM 973 N N . PHE A 1 120 ? -4.437 10.222 13.630 1.00 97.44 120 PHE A N 1
ATOM 974 C CA . PHE A 1 120 ? -3.693 9.039 14.054 1.00 97.44 120 PHE A CA 1
ATOM 975 C C . PHE A 1 120 ? -4.601 7.952 14.645 1.00 97.44 120 PHE A C 1
ATOM 977 O O . PHE A 1 120 ? -4.373 6.767 14.414 1.00 97.44 120 PHE A O 1
ATOM 984 N N . GLU A 1 121 ? -5.715 8.330 15.272 1.00 97.44 121 GLU A N 1
ATOM 985 C CA . GLU A 1 121 ? -6.709 7.394 15.803 1.00 97.44 121 GLU A CA 1
ATOM 986 C C . GLU A 1 121 ? -7.319 6.501 14.710 1.00 97.44 121 GLU A C 1
ATOM 988 O O . GLU A 1 121 ? -7.749 5.381 14.986 1.00 97.44 121 GLU A O 1
ATOM 993 N N . ARG A 1 122 ? -7.361 6.964 13.451 1.00 98.19 122 ARG A N 1
ATOM 994 C CA . ARG A 1 122 ? -7.807 6.130 12.322 1.00 98.19 122 ARG A CA 1
ATOM 995 C C . ARG A 1 122 ? -6.777 5.063 11.971 1.00 98.19 122 ARG A C 1
ATOM 997 O O . ARG A 1 122 ? -7.152 3.947 11.620 1.00 98.19 122 ARG A O 1
ATOM 1004 N N . VAL A 1 123 ? -5.493 5.389 12.095 1.00 97.75 123 VAL A N 1
ATOM 1005 C CA . VAL A 1 123 ? -4.389 4.440 11.915 1.00 97.75 123 VAL A CA 1
ATOM 1006 C C . VAL A 1 123 ? -4.424 3.388 13.025 1.00 97.75 123 VAL A C 1
ATOM 1008 O O . VAL A 1 123 ? -4.384 2.198 12.720 1.00 97.75 123 VAL A O 1
ATOM 1011 N N . GLU A 1 124 ? -4.588 3.803 14.286 1.00 97.81 124 GLU A N 1
ATOM 1012 C CA . GLU A 1 124 ? -4.733 2.891 15.434 1.00 97.81 124 GLU A CA 1
ATOM 1013 C C . GLU A 1 124 ? -5.952 1.970 15.280 1.00 97.81 124 GLU A C 1
ATOM 1015 O O . GLU A 1 124 ? -5.859 0.755 15.484 1.00 97.81 124 GLU A O 1
ATOM 1020 N N . ARG A 1 125 ? -7.095 2.525 14.854 1.00 98.38 125 ARG A N 1
ATOM 1021 C CA . ARG A 1 125 ? -8.300 1.745 14.547 1.00 98.38 125 ARG A CA 1
ATOM 1022 C C . ARG A 1 125 ? -8.049 0.737 13.431 1.00 98.38 125 ARG A C 1
ATOM 1024 O O . ARG A 1 125 ? -8.380 -0.436 13.591 1.00 98.38 125 ARG A O 1
ATOM 1031 N N . GLY A 1 126 ? -7.445 1.181 12.328 1.00 98.44 126 GLY A N 1
ATOM 1032 C CA . GLY A 1 126 ? -7.071 0.321 11.209 1.00 98.44 126 GLY A CA 1
ATOM 1033 C C . GLY A 1 126 ? -6.175 -0.832 11.656 1.00 98.44 126 GLY A C 1
ATOM 1034 O O . GLY A 1 126 ? -6.448 -1.976 11.311 1.00 98.44 126 GLY A O 1
ATOM 1035 N N . TYR A 1 127 ? -5.170 -0.557 12.492 1.00 98.38 127 TYR A N 1
ATOM 1036 C CA . TYR A 1 127 ? -4.285 -1.575 13.060 1.00 98.38 127 TYR A CA 1
ATOM 1037 C C . TYR A 1 127 ? -5.068 -2.603 13.881 1.00 98.38 127 TYR A C 1
ATOM 1039 O O . TYR A 1 127 ? -4.966 -3.805 13.640 1.00 98.38 127 TYR A O 1
ATOM 1047 N N . ARG A 1 128 ? -5.890 -2.144 14.831 1.00 98.38 128 ARG A N 1
ATOM 1048 C CA . ARG A 1 128 ? -6.657 -3.030 15.716 1.00 98.38 128 ARG A CA 1
ATOM 1049 C C . ARG A 1 128 ? -7.631 -3.919 14.942 1.00 98.38 128 ARG A C 1
ATOM 1051 O O . ARG A 1 128 ? -7.695 -5.118 15.211 1.00 98.38 128 ARG A O 1
ATOM 1058 N N . GLU A 1 129 ? -8.390 -3.360 14.000 1.00 98.75 129 GLU A N 1
ATOM 1059 C CA . GLU A 1 129 ? -9.327 -4.157 13.201 1.00 98.75 129 GLU A CA 1
ATOM 1060 C C . GLU A 1 129 ? -8.601 -5.077 12.212 1.00 98.75 129 GLU A C 1
ATOM 1062 O O . GLU A 1 129 ? -9.036 -6.211 12.026 1.00 98.75 129 GLU A O 1
ATOM 1067 N N . ALA A 1 130 ? -7.459 -4.664 11.657 1.00 98.44 130 ALA A N 1
ATOM 1068 C CA . ALA A 1 130 ? -6.643 -5.533 10.815 1.00 98.44 130 ALA A CA 1
ATOM 1069 C C . ALA A 1 130 ? -6.136 -6.762 11.581 1.00 98.44 130 ALA A C 1
ATOM 1071 O O . ALA A 1 130 ? -6.224 -7.873 11.064 1.00 98.44 130 ALA A O 1
ATOM 1072 N N . VAL A 1 131 ? -5.689 -6.599 12.834 1.00 98.44 131 VAL A N 1
ATOM 1073 C CA . VAL A 1 131 ? -5.321 -7.738 13.695 1.00 98.44 131 VAL A CA 1
ATOM 1074 C C . VAL A 1 131 ? -6.517 -8.665 13.924 1.00 98.44 131 VAL A C 1
ATOM 1076 O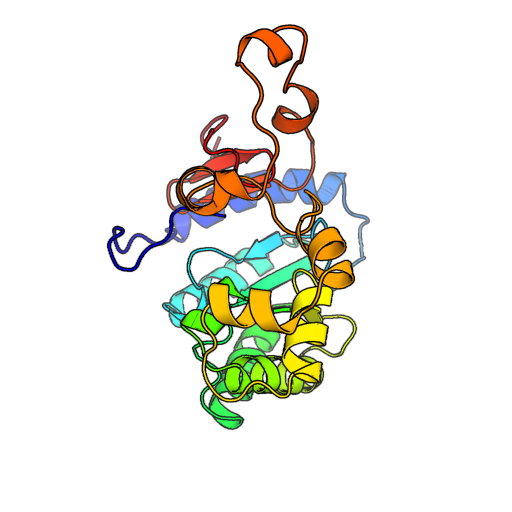 O . VAL A 1 131 ? -6.355 -9.880 13.871 1.00 98.44 131 VAL A O 1
ATOM 1079 N N . ARG A 1 132 ? -7.720 -8.120 14.143 1.00 98.50 132 ARG A N 1
ATOM 1080 C CA . ARG A 1 132 ? -8.943 -8.923 14.331 1.00 98.50 132 ARG A CA 1
ATOM 1081 C C . ARG A 1 132 ? -9.341 -9.694 13.070 1.00 98.50 132 ARG A C 1
ATOM 1083 O O . ARG A 1 132 ? -9.802 -10.825 13.180 1.00 98.50 132 ARG A O 1
ATOM 1090 N N . VAL A 1 133 ? -9.185 -9.091 11.890 1.00 98.50 133 VAL A N 1
ATOM 1091 C CA . VAL A 1 133 ? -9.639 -9.672 10.618 1.00 98.50 133 VAL A CA 1
ATOM 1092 C C . VAL A 1 133 ? -8.589 -10.587 9.993 1.00 98.50 133 VAL A C 1
ATOM 1094 O O . VAL A 1 133 ? -8.910 -11.720 9.639 1.00 98.50 133 VAL A O 1
ATOM 1097 N N . PHE A 1 134 ? -7.350 -10.128 9.844 1.00 97.88 134 PHE A N 1
ATOM 1098 C CA . PHE A 1 134 ? -6.284 -10.855 9.146 1.00 97.88 134 PHE A CA 1
ATOM 1099 C C . PHE A 1 134 ? -5.360 -11.619 10.100 1.00 97.88 134 PHE A C 1
ATOM 1101 O O . PHE A 1 134 ? -4.738 -12.595 9.693 1.00 97.88 134 PHE A O 1
ATOM 1108 N N . GLY A 1 135 ? -5.308 -11.235 11.378 1.00 97.75 135 GLY A N 1
ATOM 1109 C CA . GLY A 1 135 ? -4.314 -11.741 12.322 1.00 97.75 135 GLY A CA 1
ATOM 1110 C C . GLY A 1 135 ? -2.999 -10.966 12.234 1.00 97.75 135 GLY A C 1
ATOM 1111 O O . GLY A 1 135 ? -2.693 -10.321 11.232 1.00 97.75 135 GLY A O 1
ATOM 1112 N N . ILE A 1 136 ? -2.199 -11.025 13.302 1.00 96.06 136 ILE A N 1
ATOM 1113 C CA . ILE A 1 136 ? -0.942 -10.264 13.391 1.00 96.06 136 ILE A CA 1
ATOM 1114 C C . ILE A 1 136 ? 0.076 -10.667 12.313 1.00 96.06 136 ILE A C 1
ATOM 1116 O O . ILE A 1 136 ? 0.818 -9.820 11.827 1.00 96.06 136 ILE A O 1
ATOM 1120 N N . SER A 1 137 ? 0.079 -11.938 11.901 1.00 95.19 137 SER A N 1
ATOM 1121 C CA . SER A 1 137 ? 0.970 -12.472 10.861 1.00 95.19 137 SER A CA 1
ATOM 1122 C C . SER A 1 137 ? 0.687 -11.903 9.469 1.00 95.19 137 SER A C 1
ATOM 1124 O O . SER A 1 137 ? 1.573 -11.909 8.618 1.00 95.19 137 SER A O 1
ATOM 1126 N N . ASN A 1 138 ? -0.523 -11.380 9.253 1.00 97.00 138 ASN A N 1
ATOM 1127 C CA . ASN A 1 138 ? -0.999 -10.858 7.975 1.00 97.00 138 ASN A CA 1
ATOM 1128 C C . ASN A 1 138 ? -1.295 -9.351 8.051 1.00 97.00 138 ASN A C 1
ATOM 1130 O O . ASN A 1 138 ? -2.082 -8.803 7.272 1.00 97.00 138 ASN A O 1
ATOM 1134 N N . LEU A 1 139 ? -0.613 -8.674 8.975 1.00 97.44 139 LEU A N 1
ATOM 1135 C CA . LEU A 1 139 ? -0.570 -7.227 9.091 1.00 97.44 139 LEU A CA 1
ATOM 1136 C C . LEU A 1 139 ? 0.879 -6.746 8.987 1.00 97.44 139 LEU A C 1
ATOM 1138 O O . LEU A 1 139 ? 1.738 -7.122 9.783 1.00 97.44 139 LEU A O 1
ATOM 1142 N N . LEU A 1 140 ? 1.133 -5.844 8.045 1.00 97.12 140 LEU A N 1
ATOM 1143 C CA . LEU A 1 140 ? 2.382 -5.097 7.956 1.00 97.12 140 LEU A CA 1
ATOM 1144 C C . LEU A 1 140 ? 2.150 -3.647 8.376 1.00 97.12 140 LEU A C 1
ATOM 1146 O O . LEU A 1 140 ? 1.115 -3.053 8.089 1.00 97.12 140 LEU A O 1
ATOM 1150 N N . VAL A 1 141 ? 3.148 -3.046 9.014 1.00 95.44 141 VAL A N 1
ATOM 1151 C CA . VAL A 1 141 ? 3.205 -1.595 9.226 1.00 95.44 141 VAL A CA 1
ATOM 1152 C C . VAL A 1 141 ? 4.424 -1.079 8.486 1.00 95.44 141 VAL A C 1
ATOM 1154 O O . VAL A 1 141 ? 5.546 -1.504 8.771 1.00 95.44 141 VAL A O 1
ATOM 1157 N N . TYR A 1 142 ? 4.222 -0.183 7.522 1.00 90.19 142 TYR A N 1
ATOM 1158 C CA . TYR A 1 142 ? 5.326 0.360 6.739 1.00 90.19 142 TYR A CA 1
ATOM 1159 C C . TYR A 1 142 ? 6.168 1.296 7.605 1.00 90.19 142 TYR A C 1
ATOM 1161 O O . TYR A 1 142 ? 5.660 2.266 8.164 1.00 90.19 142 TYR A O 1
ATOM 1169 N N . HIS A 1 143 ? 7.452 0.959 7.751 1.00 89.50 143 HIS A N 1
ATOM 1170 C CA . HIS A 1 143 ? 8.384 1.549 8.720 1.00 89.50 143 HIS A CA 1
ATOM 1171 C C . HIS A 1 143 ? 7.835 1.577 10.166 1.00 89.50 143 HIS A C 1
ATOM 1173 O O . HIS A 1 143 ? 7.500 2.641 10.691 1.00 89.50 143 HIS A O 1
ATOM 1179 N N . PRO A 1 144 ? 7.845 0.435 10.886 1.00 91.12 144 PRO A N 1
ATOM 1180 C CA . PRO A 1 144 ? 7.277 0.316 12.237 1.00 91.12 144 PRO A CA 1
ATOM 1181 C C . PRO A 1 144 ? 7.822 1.315 13.271 1.00 91.12 144 PRO A C 1
ATOM 1183 O O . PRO A 1 144 ? 7.194 1.549 14.302 1.00 91.12 144 PRO A O 1
ATOM 1186 N N . VAL A 1 145 ? 9.002 1.897 13.022 1.00 91.44 145 VAL A N 1
ATOM 1187 C CA . VAL A 1 145 ? 9.592 2.946 13.866 1.00 91.44 145 VAL A CA 1
ATOM 1188 C C . VAL A 1 145 ? 8.676 4.163 13.997 1.00 91.44 145 VAL A C 1
ATOM 1190 O O . VAL A 1 145 ? 8.481 4.633 15.117 1.00 91.44 145 VAL A O 1
ATOM 1193 N N . PHE A 1 146 ? 8.047 4.601 12.903 1.00 92.75 146 PHE A N 1
ATOM 1194 C CA . PHE A 1 146 ? 7.170 5.767 12.904 1.00 92.75 146 PHE A CA 1
ATOM 1195 C C . PHE A 1 146 ? 5.901 5.509 13.705 1.00 92.75 146 PHE A C 1
ATOM 1197 O O . PHE A 1 146 ? 5.568 6.295 14.587 1.00 92.75 146 PHE A O 1
ATOM 1204 N N . TYR A 1 147 ? 5.237 4.374 13.475 1.00 93.69 147 TYR A N 1
ATOM 1205 C CA . TYR A 1 147 ? 4.058 3.990 14.252 1.00 93.69 147 TYR A CA 1
ATOM 1206 C C . TYR A 1 147 ? 4.355 3.933 15.755 1.00 93.69 147 TYR A C 1
ATOM 1208 O O . TYR A 1 147 ? 3.615 4.504 16.557 1.00 93.69 147 TYR A O 1
ATOM 1216 N N . ARG A 1 148 ? 5.481 3.319 16.151 1.00 92.81 148 ARG A N 1
ATOM 1217 C CA . ARG A 1 148 ? 5.904 3.282 17.561 1.00 92.81 148 ARG A CA 1
ATOM 1218 C C . ARG A 1 148 ? 6.154 4.675 18.132 1.00 92.81 148 ARG A C 1
ATOM 1220 O O . ARG A 1 148 ? 5.786 4.923 19.274 1.00 92.81 148 ARG A O 1
ATOM 1227 N N . GLN A 1 149 ? 6.788 5.567 17.373 1.00 93.12 149 GLN A N 1
ATOM 1228 C CA . GLN A 1 149 ? 7.049 6.943 17.804 1.00 93.12 149 GLN A CA 1
ATOM 1229 C C . GLN A 1 149 ? 5.748 7.729 17.978 1.00 93.12 149 GLN A C 1
ATOM 1231 O O . GLN A 1 149 ? 5.550 8.327 19.028 1.00 93.12 149 GLN A O 1
ATOM 1236 N N . LEU A 1 150 ? 4.842 7.665 17.001 1.00 94.06 150 LEU A N 1
ATOM 1237 C CA . LEU A 1 150 ? 3.535 8.325 17.052 1.00 94.06 150 LEU A CA 1
ATOM 1238 C C . LEU A 1 150 ? 2.687 7.818 18.230 1.00 94.06 150 LEU A C 1
ATOM 1240 O O . LEU A 1 150 ? 2.126 8.621 18.970 1.00 94.06 150 LEU A O 1
ATOM 1244 N N . THR A 1 151 ? 2.684 6.501 18.465 1.00 94.00 151 THR A N 1
ATOM 1245 C CA . THR A 1 151 ? 1.991 5.885 19.610 1.00 94.00 151 THR A CA 1
ATOM 1246 C C . THR A 1 151 ? 2.579 6.361 20.940 1.00 94.00 151 THR A C 1
ATOM 1248 O O . THR A 1 151 ? 1.844 6.772 21.829 1.00 94.00 151 THR A O 1
ATOM 1251 N N . ARG A 1 152 ? 3.915 6.363 21.081 1.00 93.12 152 ARG A N 1
ATOM 1252 C CA . ARG A 1 152 ? 4.603 6.820 22.306 1.00 93.12 152 ARG A CA 1
ATOM 1253 C C . ARG A 1 152 ? 4.401 8.303 22.604 1.00 93.12 152 ARG A C 1
ATOM 1255 O O . ARG A 1 152 ? 4.486 8.696 23.758 1.00 93.12 152 ARG A O 1
ATOM 1262 N N . MET A 1 153 ? 4.188 9.117 21.575 1.00 92.62 153 MET A N 1
ATOM 1263 C CA . MET A 1 153 ? 3.864 10.538 21.720 1.00 92.62 153 MET A CA 1
ATOM 1264 C C . MET A 1 153 ? 2.389 10.788 22.037 1.00 92.62 153 MET A C 1
ATOM 1266 O O . MET A 1 153 ? 2.011 11.951 22.172 1.00 92.62 153 MET A O 1
ATOM 1270 N N . GLU A 1 154 ? 1.572 9.731 22.076 1.00 94.19 154 GLU A N 1
ATOM 1271 C CA . GLU A 1 154 ? 0.130 9.797 22.309 1.00 94.19 154 GLU A CA 1
ATOM 1272 C C . GLU A 1 154 ? -0.555 10.803 21.371 1.00 94.19 154 GLU A C 1
ATOM 1274 O O . GLU A 1 154 ? -1.406 11.590 21.788 1.00 94.19 154 GLU A O 1
ATOM 1279 N N . ILE A 1 155 ? -0.150 10.811 20.091 1.00 94.06 155 ILE A N 1
ATOM 1280 C CA . ILE A 1 155 ? -0.689 11.751 19.103 1.00 94.06 155 ILE A CA 1
ATOM 1281 C C . ILE A 1 155 ? -2.208 11.606 19.026 1.00 94.06 155 ILE A C 1
ATOM 1283 O O . ILE A 1 155 ? -2.733 10.514 18.808 1.00 94.06 155 ILE A O 1
ATOM 1287 N N . LYS A 1 156 ? -2.897 12.739 19.171 1.00 93.69 156 LYS A N 1
ATOM 1288 C CA . LYS A 1 156 ? -4.328 12.880 18.915 1.00 93.69 156 LYS A CA 1
ATOM 1289 C C . LYS A 1 156 ? -4.537 13.735 17.677 1.00 93.69 156 LYS A C 1
ATOM 1291 O O . LYS A 1 156 ? -3.900 14.780 17.535 1.00 93.69 156 LYS A O 1
ATOM 1296 N N . GLY A 1 157 ? -5.410 13.299 16.781 1.00 96.00 157 GLY A N 1
ATOM 1297 C CA . GLY A 1 157 ? -5.634 13.950 15.503 1.00 96.00 157 GLY A CA 1
ATOM 1298 C C . GLY A 1 157 ? -4.402 13.898 14.599 1.00 96.00 157 GLY A C 1
ATOM 1299 O O . GLY A 1 157 ? -3.752 12.865 14.445 1.00 96.00 157 GLY A O 1
ATOM 1300 N N . THR A 1 158 ? -4.114 15.024 13.957 1.00 96.94 158 THR A N 1
ATOM 1301 C CA . THR A 1 158 ? -3.016 15.178 12.997 1.00 96.94 158 THR A CA 1
ATOM 1302 C C . THR A 1 158 ? -1.818 15.881 13.630 1.00 96.94 158 THR A C 1
ATOM 1304 O O . THR A 1 158 ? -1.989 16.763 14.470 1.00 96.94 158 THR A O 1
ATOM 1307 N N . ILE A 1 159 ? -0.606 15.580 13.163 1.00 95.19 159 ILE A N 1
ATOM 1308 C CA . ILE A 1 159 ? 0.617 16.309 13.533 1.00 95.19 159 ILE A CA 1
ATOM 1309 C C . ILE A 1 159 ? 1.362 16.736 12.270 1.00 95.19 159 ILE A C 1
ATOM 1311 O O . ILE A 1 159 ? 1.495 15.941 11.345 1.00 95.19 159 ILE A O 1
ATOM 1315 N N . LYS A 1 160 ? 1.851 17.982 12.231 1.00 93.56 160 LYS A N 1
ATOM 1316 C CA . LYS A 1 160 ? 2.722 18.464 11.149 1.00 93.56 160 LYS A CA 1
ATOM 1317 C C . LYS A 1 160 ? 4.096 17.810 11.237 1.00 93.56 160 LYS A C 1
ATOM 1319 O O . LYS A 1 160 ? 4.601 17.590 12.342 1.00 93.56 160 LYS A O 1
ATOM 1324 N N . PHE A 1 161 ? 4.742 17.569 10.103 1.00 89.38 161 PHE A N 1
ATOM 1325 C CA . PHE A 1 161 ? 6.065 16.958 10.054 1.00 89.38 161 PHE A CA 1
ATOM 1326 C C . PHE A 1 161 ? 7.102 17.729 10.879 1.00 89.38 161 PHE A C 1
ATOM 1328 O O . PHE A 1 161 ? 7.880 17.120 11.613 1.00 89.38 161 PHE A O 1
ATOM 1335 N N . GLU A 1 162 ? 7.086 19.063 10.843 1.00 88.25 162 GLU A N 1
ATOM 1336 C CA . GLU A 1 162 ? 8.020 19.891 11.611 1.00 88.25 162 GLU A CA 1
ATOM 1337 C C . GLU A 1 162 ? 7.824 19.729 13.123 1.00 88.25 162 GLU A C 1
ATOM 1339 O O . GLU A 1 162 ? 8.794 19.706 13.882 1.00 88.25 162 GLU A O 1
ATOM 1344 N N . ASP A 1 163 ? 6.579 19.589 13.576 1.00 92.12 163 ASP A N 1
ATOM 1345 C CA . ASP A 1 163 ? 6.274 19.391 14.993 1.00 92.12 163 ASP A CA 1
ATOM 1346 C C . ASP A 1 163 ? 6.592 17.964 15.441 1.00 92.12 163 ASP A C 1
ATOM 1348 O O . ASP A 1 163 ? 7.077 17.757 16.555 1.00 92.12 163 ASP A O 1
ATOM 1352 N N . TYR A 1 164 ? 6.414 16.985 14.553 1.00 92.00 164 TYR A N 1
ATOM 1353 C CA . TYR A 1 164 ? 6.903 15.628 14.759 1.00 92.00 164 TYR A CA 1
ATOM 1354 C C . TYR A 1 164 ? 8.433 15.605 14.943 1.00 92.00 164 TYR A C 1
ATOM 1356 O O . TYR A 1 164 ? 8.931 15.015 15.906 1.00 92.00 164 TYR A O 1
ATOM 1364 N N . LEU A 1 165 ? 9.186 16.307 14.085 1.00 88.50 165 LEU A N 1
ATOM 1365 C CA . LEU A 1 165 ? 10.648 16.388 14.177 1.00 88.50 165 LEU A CA 1
ATOM 1366 C C . LEU A 1 165 ? 11.126 17.012 15.497 1.00 88.50 165 LEU A C 1
ATOM 1368 O O . LEU A 1 165 ? 12.097 16.534 16.083 1.00 88.50 165 LEU A O 1
ATOM 1372 N N . LYS A 1 166 ? 10.427 18.033 16.010 1.00 89.06 166 LYS A N 1
ATOM 1373 C CA . LYS A 1 166 ? 10.742 18.637 17.319 1.00 89.06 166 LYS A CA 1
ATOM 1374 C C . LYS A 1 166 ? 10.567 17.654 18.483 1.00 89.06 166 LYS A C 1
ATOM 1376 O O . LYS A 1 166 ? 11.251 17.792 19.492 1.00 89.06 166 LYS A O 1
ATOM 1381 N N . ARG A 1 167 ? 9.665 16.672 18.360 1.00 89.56 167 ARG A N 1
ATOM 1382 C CA . ARG A 1 167 ? 9.304 15.740 19.444 1.00 89.56 167 ARG A CA 1
ATOM 1383 C C . ARG A 1 167 ? 10.157 14.475 19.512 1.00 89.56 167 ARG A C 1
ATOM 1385 O O . ARG A 1 167 ? 10.323 13.928 20.595 1.00 89.56 167 ARG A O 1
ATOM 1392 N N . ILE A 1 168 ? 10.693 13.984 18.393 1.00 86.94 168 ILE A N 1
ATOM 1393 C CA . ILE A 1 168 ? 11.418 12.698 18.370 1.00 86.94 168 ILE A CA 1
ATOM 1394 C C . ILE A 1 168 ? 12.802 12.735 19.045 1.00 86.94 168 ILE A C 1
ATOM 1396 O O . ILE A 1 168 ? 13.330 11.681 19.406 1.00 86.94 168 ILE A O 1
ATOM 1400 N N . GLY A 1 169 ? 13.399 13.921 19.203 1.00 79.25 169 GLY A N 1
ATOM 1401 C CA . GLY A 1 169 ? 14.764 14.084 19.711 1.00 79.25 169 GLY A CA 1
ATOM 1402 C C . GLY A 1 169 ? 15.859 13.646 18.722 1.00 79.25 169 GLY A C 1
ATOM 1403 O O . GLY A 1 169 ? 15.596 13.085 17.656 1.00 79.25 169 GLY A O 1
ATOM 1404 N N . LYS A 1 170 ? 17.126 13.910 19.072 1.00 74.25 170 LYS A N 1
ATOM 1405 C CA . LYS A 1 170 ? 18.282 13.740 18.166 1.00 74.25 170 LYS A CA 1
ATOM 1406 C C . LYS A 1 170 ? 18.574 12.280 17.787 1.00 74.25 170 LYS A C 1
ATOM 1408 O O . LYS A 1 170 ? 18.868 12.009 16.629 1.00 74.25 170 LYS A O 1
ATOM 1413 N N . GLU A 1 171 ? 18.476 11.333 18.717 1.00 65.19 171 GLU A N 1
ATOM 1414 C CA . GLU A 1 171 ? 18.784 9.913 18.446 1.00 65.19 171 GLU A CA 1
ATOM 1415 C C . GLU A 1 171 ? 17.781 9.271 17.478 1.00 65.19 171 GLU A C 1
ATOM 1417 O O . GLU A 1 171 ? 18.143 8.564 16.533 1.00 65.19 171 GLU A O 1
ATOM 1422 N N . SER A 1 172 ? 16.501 9.594 17.654 1.00 77.25 172 SER A N 1
ATOM 1423 C CA . SER A 1 172 ? 15.452 9.198 16.720 1.00 77.25 172 SER A CA 1
ATOM 1424 C C . SER A 1 172 ? 15.648 9.817 15.340 1.00 77.25 172 SER A C 1
ATOM 1426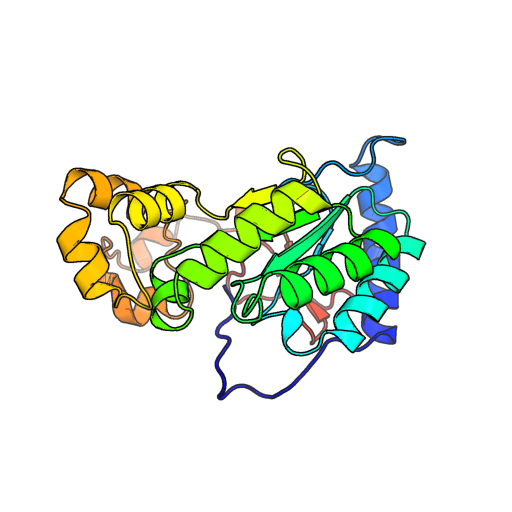 O O . SER A 1 172 ? 15.332 9.166 14.346 1.00 77.25 172 SER A O 1
ATOM 1428 N N . MET A 1 173 ? 16.189 11.039 15.265 1.00 80.06 173 MET A N 1
ATOM 1429 C CA . MET A 1 173 ? 16.472 11.723 14.002 1.00 80.06 173 MET A CA 1
ATOM 1430 C C . MET A 1 173 ? 17.453 10.919 13.140 1.00 80.06 173 MET A C 1
ATOM 1432 O O . MET A 1 173 ? 17.165 10.649 11.978 1.00 80.06 173 MET A O 1
ATOM 1436 N N . TYR A 1 174 ? 18.553 10.425 13.718 1.00 79.12 174 TYR A N 1
ATOM 1437 C CA . TYR A 1 174 ? 19.492 9.556 12.995 1.00 79.12 174 TYR A CA 1
ATOM 1438 C C . TYR A 1 174 ? 18.837 8.280 12.467 1.00 79.12 174 TYR A C 1
ATOM 1440 O O . TYR A 1 174 ? 19.179 7.809 11.385 1.00 79.12 174 TYR A O 1
ATOM 1448 N N . THR A 1 175 ? 17.891 7.718 13.221 1.00 81.88 175 THR A N 1
ATOM 1449 C CA . THR A 1 175 ? 17.177 6.508 12.805 1.00 81.88 175 THR A CA 1
ATOM 1450 C C . THR A 1 175 ? 16.268 6.790 11.614 1.00 81.88 175 THR A C 1
ATOM 1452 O O . THR A 1 175 ? 16.315 6.053 10.633 1.00 81.88 175 THR A O 1
ATOM 1455 N N . ILE A 1 176 ? 15.469 7.859 11.669 1.00 83.38 176 ILE A N 1
ATOM 1456 C CA . ILE A 1 176 ? 14.508 8.164 10.601 1.00 83.38 176 ILE A CA 1
ATOM 1457 C C . ILE A 1 176 ? 15.189 8.635 9.313 1.00 83.38 176 ILE A C 1
ATOM 1459 O O . ILE A 1 176 ? 14.661 8.377 8.241 1.00 83.38 176 ILE A O 1
ATOM 1463 N N . LEU A 1 177 ? 16.362 9.272 9.401 1.00 82.25 177 LEU A N 1
ATOM 1464 C CA . LEU A 1 177 ? 17.112 9.773 8.243 1.00 82.25 177 LEU A CA 1
ATOM 1465 C C . LEU A 1 177 ? 17.898 8.682 7.505 1.00 82.25 177 LEU A C 1
ATOM 1467 O O . LEU A 1 177 ? 18.538 8.959 6.492 1.00 82.25 177 LEU A O 1
ATOM 1471 N N . ARG A 1 178 ? 17.861 7.430 7.977 1.00 82.75 178 ARG A N 1
ATOM 1472 C CA . ARG A 1 178 ? 18.433 6.316 7.217 1.00 82.75 178 ARG A CA 1
ATOM 1473 C C . ARG A 1 178 ? 17.714 6.195 5.877 1.00 82.75 178 ARG A C 1
ATOM 1475 O O . ARG A 1 178 ? 16.485 6.168 5.836 1.00 82.75 178 ARG A O 1
ATOM 1482 N N . TYR A 1 179 ? 18.484 6.024 4.803 1.00 69.62 179 TYR A N 1
ATOM 1483 C CA . TYR A 1 179 ? 17.965 5.935 3.434 1.00 69.62 179 TYR A CA 1
ATOM 1484 C C . TYR A 1 179 ? 16.887 4.856 3.248 1.00 69.62 179 TYR A C 1
ATOM 1486 O O . TYR A 1 179 ? 15.991 5.036 2.437 1.00 69.62 179 TYR A O 1
ATOM 1494 N N . GLY A 1 180 ? 16.910 3.775 4.036 1.00 74.94 180 GLY A N 1
ATOM 1495 C CA . GLY A 1 180 ? 15.877 2.730 4.013 1.00 74.94 180 GLY A CA 1
ATOM 1496 C C . GLY A 1 180 ? 14.592 3.041 4.795 1.00 74.94 180 GLY A C 1
ATOM 1497 O O . GLY A 1 180 ? 13.713 2.190 4.843 1.00 74.94 180 GLY A O 1
ATOM 1498 N N . ILE A 1 181 ? 14.488 4.203 5.447 1.00 82.38 181 ILE A N 1
ATOM 1499 C CA . ILE A 1 181 ? 13.299 4.661 6.189 1.00 82.38 181 ILE A CA 1
ATOM 1500 C C . ILE A 1 181 ? 12.745 5.933 5.553 1.00 82.38 181 ILE A C 1
ATOM 1502 O O . ILE A 1 181 ? 11.556 6.012 5.248 1.00 82.38 181 ILE A O 1
ATOM 1506 N N . LEU A 1 182 ? 13.609 6.921 5.323 1.00 83.94 182 LEU A N 1
ATOM 1507 C CA . LEU A 1 182 ? 13.255 8.140 4.617 1.00 83.94 182 LEU A CA 1
ATOM 1508 C C . LEU A 1 182 ? 13.965 8.166 3.268 1.00 83.94 182 LEU A C 1
ATOM 1510 O O . LEU A 1 182 ? 15.086 8.652 3.134 1.00 83.94 182 LEU A O 1
ATOM 1514 N N . LEU A 1 183 ? 13.290 7.606 2.270 1.00 81.44 183 LEU A N 1
ATOM 1515 C CA . LEU A 1 183 ? 13.812 7.494 0.916 1.00 81.44 183 LEU A CA 1
ATOM 1516 C C . LEU A 1 183 ? 13.906 8.891 0.260 1.00 81.44 183 LEU A C 1
ATOM 1518 O O . LEU A 1 183 ? 12.874 9.560 0.120 1.00 81.44 183 LEU A O 1
ATOM 1522 N N . PRO A 1 184 ? 15.098 9.348 -0.175 1.00 81.31 184 PRO A N 1
ATOM 1523 C CA . PRO A 1 184 ? 15.288 10.654 -0.801 1.00 81.31 184 PRO A CA 1
ATOM 1524 C C . PRO A 1 184 ? 14.816 10.616 -2.258 1.00 81.31 184 PRO A C 1
ATOM 1526 O O . PRO A 1 184 ? 15.603 10.547 -3.195 1.00 81.31 184 PRO A O 1
ATOM 1529 N N . MET A 1 185 ? 13.499 10.654 -2.453 1.00 81.00 185 MET A N 1
ATOM 1530 C CA . MET A 1 185 ? 12.856 10.576 -3.768 1.00 81.00 185 MET A CA 1
ATOM 1531 C C . MET A 1 185 ? 11.575 11.419 -3.841 1.00 81.00 185 MET A C 1
ATOM 1533 O O . MET A 1 185 ? 11.006 11.838 -2.827 1.00 81.00 185 MET A O 1
ATOM 1537 N N . GLY A 1 186 ? 11.087 11.663 -5.060 1.00 80.12 186 GLY A N 1
ATOM 1538 C CA . GLY A 1 186 ? 9.852 12.414 -5.298 1.00 80.12 186 GLY A CA 1
ATOM 1539 C C . GLY A 1 186 ? 9.904 13.831 -4.717 1.00 80.12 186 GLY A C 1
ATOM 1540 O O . GLY A 1 186 ? 10.877 14.550 -4.890 1.00 80.12 186 GLY A O 1
ATOM 1541 N N . ARG A 1 187 ? 8.860 14.259 -3.995 1.00 79.75 187 ARG A N 1
ATOM 1542 C CA . ARG A 1 187 ? 8.815 15.614 -3.401 1.00 79.75 187 ARG A CA 1
ATOM 1543 C C . ARG A 1 187 ? 9.830 15.828 -2.276 1.00 79.75 187 ARG A C 1
ATOM 1545 O O . ARG A 1 187 ? 10.136 16.978 -1.961 1.00 79.75 187 ARG A O 1
ATOM 1552 N N . LEU A 1 188 ? 10.340 14.750 -1.679 1.00 82.38 188 LEU A N 1
ATOM 1553 C CA . LEU A 1 188 ? 11.251 14.837 -0.547 1.00 82.38 188 LEU A CA 1
ATOM 1554 C C . LEU A 1 188 ? 12.562 15.525 -0.933 1.00 82.38 188 LEU A C 1
ATOM 1556 O O . LEU A 1 188 ? 13.008 16.410 -0.212 1.00 82.38 188 LEU A O 1
ATOM 1560 N N . VAL A 1 189 ? 13.120 15.203 -2.105 1.00 83.56 189 VAL A N 1
ATOM 1561 C CA . VAL A 1 189 ? 14.385 15.800 -2.576 1.00 83.56 189 VAL A CA 1
ATOM 1562 C C . VAL A 1 189 ? 14.272 17.284 -2.917 1.00 83.56 189 VAL A C 1
ATOM 1564 O O . VAL A 1 189 ? 15.281 17.971 -2.961 1.00 83.56 189 VAL A O 1
ATOM 1567 N N . TYR A 1 190 ? 13.061 17.803 -3.124 1.00 83.19 190 TYR A N 1
ATOM 1568 C CA . TYR A 1 190 ? 12.851 19.229 -3.393 1.00 83.19 190 TYR A CA 1
ATOM 1569 C C . TYR A 1 190 ? 12.527 20.030 -2.130 1.00 83.19 190 TYR A C 1
ATOM 1571 O O . TYR A 1 190 ? 12.828 21.217 -2.067 1.00 83.19 190 TYR A O 1
ATOM 1579 N N . LYS A 1 191 ? 11.890 19.405 -1.130 1.00 84.00 191 LYS A N 1
ATOM 1580 C CA . LYS A 1 191 ? 11.421 20.094 0.086 1.00 84.00 191 LYS A CA 1
ATOM 1581 C C . LYS A 1 191 ? 12.313 19.883 1.305 1.00 84.00 191 LYS A C 1
ATOM 1583 O O . LYS A 1 191 ? 12.431 20.773 2.139 1.00 84.00 191 LYS A O 1
ATOM 1588 N N . LEU A 1 192 ? 12.913 18.705 1.419 1.00 86.25 192 LEU A N 1
ATOM 1589 C CA . LEU A 1 192 ? 13.642 18.249 2.600 1.00 86.25 192 LEU A CA 1
ATOM 1590 C C . LEU A 1 192 ? 15.085 17.845 2.263 1.00 86.25 192 LEU A C 1
ATOM 1592 O O . LEU A 1 192 ? 15.712 17.117 3.026 1.00 86.25 192 LEU A O 1
ATOM 1596 N N . SER A 1 193 ? 15.635 18.321 1.139 1.00 86.00 193 SER A N 1
ATOM 1597 C CA . SER A 1 193 ? 17.036 18.069 0.759 1.00 86.00 193 SER A CA 1
ATOM 1598 C C . SER A 1 193 ? 18.032 18.534 1.813 1.00 86.00 193 SER A C 1
ATOM 1600 O O . SER A 1 193 ? 19.067 17.905 1.977 1.00 86.00 193 SER A O 1
ATOM 1602 N N . HIS A 1 194 ? 17.700 19.577 2.577 1.00 86.31 194 HIS A N 1
ATOM 1603 C CA . HIS A 1 194 ? 18.518 20.074 3.686 1.00 86.31 194 HIS A CA 1
ATOM 1604 C C . HIS A 1 194 ? 18.724 19.048 4.818 1.00 86.31 194 HIS A C 1
ATOM 1606 O O . HIS A 1 194 ? 19.590 19.255 5.665 1.00 86.31 194 HIS A O 1
ATOM 1612 N N . LEU A 1 195 ? 17.950 17.954 4.850 1.00 83.75 195 LEU A N 1
ATOM 1613 C CA . LEU A 1 195 ? 18.141 16.843 5.789 1.00 83.75 195 LEU A CA 1
ATOM 1614 C C . LEU A 1 195 ? 19.227 15.851 5.340 1.00 83.75 195 LEU A C 1
ATOM 1616 O O . LEU A 1 195 ? 19.598 14.971 6.116 1.00 83.75 195 LEU A O 1
ATOM 1620 N N . PHE A 1 196 ? 19.725 15.969 4.107 1.00 84.25 196 PHE A N 1
ATOM 1621 C CA . PHE A 1 196 ? 20.664 15.032 3.498 1.00 84.25 196 PHE A CA 1
ATOM 1622 C C . PHE A 1 196 ? 21.921 15.747 2.981 1.00 84.25 196 PHE A C 1
ATOM 1624 O O . PHE A 1 196 ? 21.859 16.905 2.559 1.00 84.25 196 PHE A O 1
ATOM 1631 N N . PRO A 1 197 ? 23.080 15.066 2.970 1.00 85.50 197 PRO A N 1
ATOM 1632 C CA . PRO A 1 197 ? 24.259 15.585 2.292 1.00 85.50 197 PRO A CA 1
ATOM 1633 C C . PRO A 1 197 ? 24.001 15.715 0.784 1.00 85.50 197 PRO A C 1
ATOM 1635 O O . PRO A 1 197 ? 23.341 14.875 0.173 1.00 85.50 197 PRO A O 1
ATOM 1638 N N . SER A 1 198 ? 24.545 16.770 0.179 1.00 87.19 198 SER A N 1
ATOM 1639 C CA . SER A 1 198 ? 24.462 17.015 -1.265 1.00 87.19 198 SER A CA 1
ATOM 1640 C C . SER A 1 198 ? 25.794 16.715 -1.944 1.00 87.19 198 SER A C 1
ATOM 1642 O O . SER A 1 198 ? 26.852 17.067 -1.424 1.00 87.19 198 SER A O 1
ATOM 1644 N N . TYR A 1 199 ? 25.736 16.116 -3.134 1.00 90.25 199 TYR A N 1
ATOM 1645 C CA . TYR A 1 199 ? 26.909 15.767 -3.936 1.00 90.25 199 TYR A CA 1
ATOM 1646 C C . TYR A 1 199 ? 26.754 16.309 -5.364 1.00 90.25 199 TYR A C 1
ATOM 1648 O O . TYR A 1 199 ? 25.650 16.281 -5.912 1.00 90.25 199 TYR A O 1
ATOM 1656 N N . PRO A 1 200 ? 27.831 16.805 -6.000 1.00 93.75 200 PRO A N 1
ATOM 1657 C CA . PRO A 1 200 ? 27.777 17.214 -7.399 1.00 93.75 200 PRO A CA 1
ATOM 1658 C C . PRO A 1 200 ? 27.615 15.986 -8.307 1.00 93.75 200 PRO A C 1
ATOM 1660 O O . PRO A 1 200 ? 28.195 14.943 -8.024 1.00 93.75 200 PRO A O 1
ATOM 1663 N N . ALA A 1 201 ? 26.920 16.121 -9.443 1.00 92.31 201 ALA A N 1
ATOM 1664 C CA . ALA A 1 201 ? 26.643 14.999 -10.356 1.00 92.31 201 ALA A CA 1
ATOM 1665 C C . ALA A 1 201 ? 27.898 14.192 -10.754 1.00 92.31 201 ALA A C 1
ATOM 1667 O O . ALA A 1 201 ? 27.853 12.967 -10.796 1.00 92.31 201 ALA A O 1
ATOM 1668 N N . ARG A 1 202 ? 29.042 14.870 -10.948 1.00 96.56 202 ARG A N 1
ATOM 1669 C CA . ARG A 1 202 ? 30.345 14.246 -11.259 1.00 96.56 202 ARG A CA 1
ATOM 1670 C C . ARG A 1 202 ? 30.809 13.199 -10.244 1.00 96.56 202 ARG A C 1
ATOM 1672 O O . ARG A 1 202 ? 31.623 12.352 -10.591 1.00 96.56 202 ARG A O 1
ATOM 1679 N N . TYR A 1 203 ? 30.331 13.283 -9.001 1.00 95.38 203 TYR A N 1
ATOM 1680 C CA . TYR A 1 203 ? 30.634 12.312 -7.954 1.00 95.38 203 TYR A CA 1
ATOM 1681 C C . TYR A 1 203 ? 30.170 10.906 -8.359 1.00 95.38 203 TYR A C 1
ATOM 1683 O O . TYR A 1 203 ? 30.879 9.944 -8.100 1.00 95.38 203 TYR A O 1
ATOM 1691 N N . PHE A 1 204 ? 29.049 10.819 -9.083 1.00 92.31 204 PHE A N 1
ATOM 1692 C CA . PHE A 1 204 ? 28.395 9.568 -9.469 1.00 92.31 204 PHE A CA 1
ATOM 1693 C C . PHE A 1 204 ? 28.742 9.091 -10.889 1.00 92.31 204 PHE A C 1
ATOM 1695 O O . PHE A 1 204 ? 28.179 8.115 -11.364 1.00 92.31 204 PHE A O 1
ATOM 1702 N N . PHE A 1 205 ? 29.656 9.752 -11.614 1.00 94.31 205 PHE A N 1
ATOM 1703 C CA . PHE A 1 205 ? 29.950 9.404 -13.021 1.00 94.31 205 PHE A CA 1
ATOM 1704 C C . PHE A 1 205 ? 30.594 8.025 -13.207 1.00 94.31 205 PHE A C 1
ATOM 1706 O O . PHE A 1 205 ? 30.630 7.513 -14.323 1.00 94.31 205 PHE A O 1
ATOM 1713 N N . LYS A 1 206 ? 31.134 7.445 -12.132 1.00 95.25 206 LYS A N 1
ATOM 1714 C CA . LYS A 1 206 ? 31.697 6.089 -12.124 1.00 95.25 206 LYS A CA 1
ATOM 1715 C C . LYS A 1 206 ? 30.731 5.053 -11.552 1.00 95.25 206 LYS A C 1
ATOM 1717 O O . LYS A 1 206 ? 31.060 3.871 -11.560 1.00 95.25 206 LYS A O 1
ATOM 1722 N N . ASP A 1 207 ? 29.572 5.495 -11.075 1.00 92.50 207 ASP A N 1
ATOM 1723 C CA . ASP A 1 207 ? 28.549 4.622 -10.525 1.00 92.50 207 ASP A CA 1
ATOM 1724 C C . ASP A 1 207 ? 27.595 4.173 -11.632 1.00 92.50 207 ASP A C 1
ATOM 1726 O O . ASP A 1 207 ? 27.388 4.852 -12.640 1.00 92.50 207 ASP A O 1
ATOM 1730 N N . THR A 1 208 ? 26.989 3.009 -11.432 1.00 90.12 208 THR A N 1
ATOM 1731 C CA . THR A 1 208 ? 25.968 2.458 -12.321 1.00 90.12 208 THR A CA 1
ATOM 1732 C C . THR A 1 208 ? 24.709 2.151 -11.528 1.00 90.12 208 THR A C 1
ATOM 1734 O O . THR A 1 208 ? 24.765 1.734 -10.374 1.00 90.12 208 THR A O 1
ATOM 1737 N N . CYS A 1 209 ? 23.558 2.352 -12.161 1.00 87.31 209 CYS A N 1
ATOM 1738 C CA . CYS A 1 209 ? 22.250 2.006 -11.612 1.00 87.31 209 CYS A CA 1
ATOM 1739 C C . CYS A 1 209 ? 21.746 0.643 -12.109 1.00 87.31 209 CYS A C 1
ATOM 1741 O O . CYS A 1 209 ? 20.593 0.301 -11.862 1.00 87.31 209 CYS A O 1
ATOM 1743 N N . ILE A 1 210 ? 22.588 -0.137 -12.800 1.00 89.44 210 ILE A N 1
ATOM 1744 C CA . ILE A 1 210 ? 22.177 -1.397 -13.429 1.00 89.44 210 ILE A CA 1
ATOM 1745 C C . ILE A 1 210 ? 21.540 -2.369 -12.434 1.00 89.44 210 ILE A C 1
ATOM 1747 O O . ILE A 1 210 ? 20.484 -2.913 -12.737 1.00 89.44 210 ILE A O 1
ATOM 1751 N N . ASP A 1 211 ? 22.098 -2.522 -11.233 1.00 88.00 211 ASP A N 1
ATOM 1752 C CA . ASP A 1 211 ? 21.561 -3.437 -10.221 1.00 88.00 211 ASP A CA 1
ATOM 1753 C C . ASP A 1 211 ? 20.161 -3.013 -9.754 1.00 88.00 211 ASP A C 1
ATOM 1755 O O . ASP A 1 211 ? 19.264 -3.844 -9.648 1.00 88.00 211 ASP A O 1
ATOM 1759 N N . GLU A 1 212 ? 19.924 -1.713 -9.554 1.00 85.75 212 GLU A N 1
ATOM 1760 C CA . GLU A 1 212 ? 18.599 -1.203 -9.173 1.00 85.75 212 GLU A CA 1
ATOM 1761 C C . GLU A 1 212 ? 17.592 -1.266 -10.326 1.00 85.75 212 GLU A C 1
ATOM 1763 O O . GLU A 1 212 ? 16.409 -1.522 -10.097 1.00 85.75 212 GLU A O 1
ATOM 1768 N N . LEU A 1 213 ? 18.045 -1.052 -11.566 1.00 87.62 213 LEU A N 1
ATOM 1769 C CA . LEU A 1 213 ? 17.194 -1.112 -12.756 1.00 87.62 213 LEU A CA 1
ATOM 1770 C C . LEU A 1 213 ? 16.845 -2.549 -13.159 1.00 87.62 213 LEU A C 1
ATOM 1772 O O . LEU A 1 213 ? 15.767 -2.780 -13.696 1.00 87.62 213 LEU A O 1
ATOM 1776 N N . THR A 1 214 ? 17.735 -3.510 -12.910 1.00 87.38 214 THR A N 1
ATOM 1777 C CA . THR A 1 214 ? 17.584 -4.905 -13.359 1.00 87.38 214 THR A CA 1
ATOM 1778 C C . THR A 1 214 ? 17.208 -5.872 -12.241 1.00 87.38 214 THR A C 1
ATOM 1780 O O . THR A 1 214 ? 17.054 -7.069 -12.495 1.00 87.38 214 THR A O 1
ATOM 1783 N N . ARG A 1 215 ? 17.025 -5.386 -11.004 1.00 86.56 215 ARG A N 1
ATOM 1784 C CA . ARG A 1 215 ? 16.653 -6.248 -9.879 1.00 86.56 215 ARG A CA 1
ATOM 1785 C C . ARG A 1 215 ? 15.376 -7.045 -10.195 1.00 86.56 215 ARG A C 1
ATOM 1787 O O . ARG A 1 215 ? 14.370 -6.464 -10.604 1.00 86.56 215 ARG A O 1
ATOM 1794 N N . PRO A 1 216 ? 15.361 -8.365 -9.948 1.00 82.19 216 PRO A N 1
ATOM 1795 C CA . PRO A 1 216 ? 14.232 -9.222 -10.314 1.00 82.19 216 PRO A CA 1
ATOM 1796 C C . PRO A 1 216 ? 13.074 -9.172 -9.302 1.00 82.19 216 PRO A C 1
ATOM 1798 O O . PRO A 1 216 ? 12.159 -9.989 -9.365 1.00 82.19 216 PRO A O 1
ATOM 1801 N N . TRP A 1 217 ? 13.122 -8.259 -8.329 1.00 87.00 217 TRP A N 1
ATOM 1802 C CA . TRP A 1 217 ? 12.188 -8.192 -7.209 1.00 87.00 217 TRP A CA 1
ATOM 1803 C C . TRP A 1 217 ? 11.778 -6.749 -6.906 1.00 87.00 217 TRP A C 1
ATOM 1805 O O . TRP A 1 217 ? 12.518 -5.803 -7.173 1.00 87.00 217 TRP A O 1
ATOM 1815 N N . HIS A 1 218 ? 10.593 -6.593 -6.306 1.00 88.75 218 HIS A N 1
ATOM 1816 C CA . HIS A 1 218 ? 10.020 -5.302 -5.912 1.00 88.75 218 HIS A CA 1
ATOM 1817 C C . HIS A 1 218 ? 10.027 -4.293 -7.066 1.00 88.75 218 HIS A C 1
ATOM 1819 O O . HIS A 1 218 ? 10.828 -3.354 -7.108 1.00 88.75 218 HIS A O 1
ATOM 1825 N N . ILE A 1 219 ? 9.101 -4.522 -7.989 1.00 91.06 219 ILE A N 1
ATOM 1826 C CA . ILE A 1 219 ? 8.769 -3.624 -9.090 1.00 91.06 219 ILE A CA 1
ATOM 1827 C C . ILE A 1 219 ? 7.375 -3.055 -8.866 1.00 91.06 219 ILE A C 1
ATOM 1829 O O . ILE A 1 219 ? 6.589 -3.592 -8.084 1.00 91.06 219 ILE A O 1
ATOM 1833 N N . HIS A 1 220 ? 7.072 -1.973 -9.563 1.00 92.25 220 HIS A N 1
ATOM 1834 C CA . HIS A 1 220 ? 5.798 -1.284 -9.495 1.00 92.25 220 HIS A CA 1
ATOM 1835 C C . HIS A 1 220 ? 5.189 -1.167 -10.886 1.00 92.25 220 HIS A C 1
ATOM 1837 O O . HIS A 1 220 ? 5.905 -1.050 -11.879 1.00 92.25 220 HIS A O 1
ATOM 1843 N N . ILE A 1 221 ? 3.861 -1.197 -10.946 1.00 93.81 221 ILE A N 1
ATOM 1844 C CA . ILE A 1 221 ? 3.106 -0.980 -12.176 1.00 93.81 221 ILE A CA 1
ATOM 1845 C C . ILE A 1 221 ? 1.983 -0.004 -11.854 1.00 93.81 221 ILE A C 1
ATOM 1847 O O . ILE A 1 221 ? 1.211 -0.234 -10.923 1.00 93.81 221 ILE A O 1
ATOM 1851 N N . ASP A 1 222 ? 1.919 1.100 -12.591 1.00 92.50 222 ASP A N 1
ATOM 1852 C CA . ASP A 1 222 ? 0.898 2.127 -12.389 1.00 92.50 222 ASP A CA 1
ATOM 1853 C C . ASP A 1 222 ? -0.354 1.901 -13.262 1.00 92.50 222 ASP A C 1
ATOM 1855 O O . ASP A 1 222 ? -0.445 0.959 -14.052 1.00 92.50 222 ASP A O 1
ATOM 1859 N N . CYS A 1 223 ? -1.348 2.787 -13.130 1.00 92.38 223 CYS A N 1
ATOM 1860 C CA . CYS A 1 223 ? -2.594 2.710 -13.902 1.00 92.38 223 CYS A CA 1
ATOM 1861 C C . CYS A 1 223 ? -2.421 2.928 -15.421 1.00 92.38 223 CYS A C 1
ATOM 1863 O O . CYS A 1 223 ? -3.322 2.597 -16.199 1.00 92.38 223 CYS A O 1
ATOM 1865 N N . TYR A 1 224 ? -1.257 3.416 -15.852 1.00 92.94 224 TYR A N 1
ATOM 1866 C CA . TYR A 1 224 ? -0.888 3.587 -17.256 1.00 92.94 224 TYR A CA 1
ATOM 1867 C C . TYR A 1 224 ? -0.104 2.393 -17.806 1.00 92.94 224 TYR A C 1
ATOM 1869 O O . TYR A 1 224 ? 0.247 2.402 -18.980 1.00 92.94 224 TYR A O 1
ATOM 1877 N N . CYS A 1 225 ? 0.082 1.341 -16.999 1.00 95.38 225 CYS A N 1
ATOM 1878 C CA . CYS A 1 225 ? 0.832 0.129 -17.332 1.00 95.38 225 CYS A CA 1
ATOM 1879 C C . CYS A 1 225 ? 2.349 0.339 -17.426 1.00 95.38 225 CYS A C 1
ATOM 1881 O O . CYS A 1 225 ? 3.036 -0.512 -17.984 1.00 95.38 225 CYS A O 1
ATOM 1883 N N . ASN A 1 226 ? 2.894 1.414 -16.853 1.00 94.31 226 ASN A N 1
ATOM 1884 C CA . ASN A 1 226 ? 4.341 1.611 -16.820 1.00 94.31 226 ASN A CA 1
ATOM 1885 C C . ASN A 1 226 ? 4.991 0.557 -15.918 1.00 94.31 226 ASN A C 1
ATOM 1887 O O . ASN A 1 226 ? 4.680 0.493 -14.730 1.00 94.31 226 ASN A O 1
ATOM 1891 N N . TYR A 1 227 ? 5.927 -0.228 -16.450 1.00 93.25 227 TYR A N 1
ATOM 1892 C CA . TYR A 1 227 ? 6.782 -1.104 -15.654 1.00 93.25 227 TYR A CA 1
ATOM 1893 C C . TYR A 1 227 ? 7.891 -0.273 -15.013 1.00 93.25 227 TYR A C 1
ATOM 1895 O O . TYR A 1 227 ? 8.725 0.302 -15.716 1.00 93.25 227 TYR A O 1
ATOM 1903 N N . ILE A 1 228 ? 7.896 -0.187 -13.687 1.00 91.81 228 ILE A N 1
ATOM 1904 C CA . ILE A 1 228 ? 8.802 0.671 -12.926 1.00 91.81 228 ILE A CA 1
ATOM 1905 C C . ILE A 1 228 ? 9.665 -0.220 -12.024 1.00 91.81 228 ILE A C 1
ATOM 1907 O O . ILE A 1 228 ? 9.142 -0.828 -11.084 1.00 91.81 228 ILE A O 1
ATOM 1911 N N . PRO A 1 229 ? 10.983 -0.314 -12.266 1.00 89.38 229 PRO A N 1
ATOM 1912 C CA . PRO A 1 229 ? 11.872 -1.056 -11.391 1.00 89.38 229 PRO A CA 1
ATOM 1913 C C . PRO A 1 229 ? 12.027 -0.299 -10.075 1.00 89.38 229 PRO A C 1
ATOM 1915 O O . PRO A 1 229 ? 11.833 0.923 -9.994 1.00 89.38 229 PRO A O 1
ATOM 1918 N N . GLY A 1 230 ? 12.455 -0.999 -9.034 1.00 85.12 230 GLY A N 1
ATOM 1919 C CA . GLY A 1 230 ? 12.904 -0.265 -7.872 1.00 85.12 230 GLY A CA 1
ATOM 1920 C C . GLY A 1 230 ? 11.783 0.244 -6.967 1.00 85.12 230 GLY A C 1
ATOM 1921 O O . GLY A 1 230 ? 10.595 -0.073 -7.077 1.00 85.12 230 GLY A O 1
ATOM 1922 N N . TYR A 1 231 ? 12.200 1.137 -6.081 1.00 78.00 231 TYR A N 1
ATOM 1923 C CA . TYR A 1 231 ? 11.329 1.973 -5.267 1.00 78.00 231 TYR A CA 1
ATOM 1924 C C . TYR A 1 231 ? 10.859 3.203 -6.062 1.00 78.00 231 TYR A C 1
ATOM 1926 O O . TYR A 1 231 ? 11.156 4.338 -5.699 1.00 78.00 231 TYR A O 1
ATOM 1934 N N . CYS A 1 232 ? 10.142 2.983 -7.170 1.00 67.19 232 CYS A N 1
ATOM 1935 C CA . CYS A 1 232 ? 9.538 4.040 -7.989 1.00 67.19 232 CYS A CA 1
ATOM 1936 C C . CYS A 1 232 ? 10.511 5.175 -8.371 1.00 67.19 232 CYS A C 1
ATOM 1938 O O . CYS A 1 232 ? 10.249 6.345 -8.080 1.00 67.19 232 CYS A O 1
ATOM 1940 N N . ALA A 1 233 ? 11.616 4.843 -9.046 1.00 67.75 233 ALA A N 1
ATOM 1941 C CA . ALA A 1 233 ? 12.686 5.788 -9.401 1.00 67.75 233 ALA A CA 1
ATOM 1942 C C . ALA A 1 233 ? 12.275 6.910 -10.386 1.00 67.75 233 ALA A C 1
ATOM 1944 O O . ALA A 1 233 ? 13.100 7.742 -10.751 1.00 67.75 233 ALA A O 1
ATOM 1945 N N . GLY A 1 234 ? 11.013 6.945 -10.826 1.00 74.75 234 GLY A N 1
ATOM 1946 C C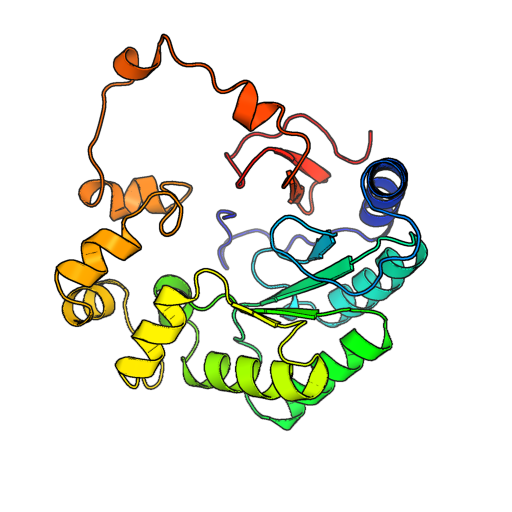A . GLY A 1 234 ? 10.523 7.897 -11.828 1.00 74.75 234 GLY A CA 1
ATOM 1947 C C . GLY A 1 234 ? 10.905 7.530 -13.265 1.00 74.75 234 GLY A C 1
ATOM 1948 O O . GLY A 1 234 ? 10.768 8.360 -14.155 1.00 74.75 234 GLY A O 1
ATOM 1949 N N . LEU A 1 235 ? 11.371 6.298 -13.486 1.00 85.12 235 LEU A N 1
ATOM 1950 C CA . LEU A 1 235 ? 11.711 5.747 -14.793 1.00 85.12 235 LEU A CA 1
ATOM 1951 C C . LEU A 1 235 ? 10.838 4.527 -15.070 1.00 85.12 235 LEU A C 1
ATOM 1953 O O . LEU A 1 235 ? 10.680 3.673 -14.198 1.00 85.12 235 LEU A O 1
ATOM 1957 N N . SER A 1 236 ? 10.302 4.444 -16.284 1.00 91.31 236 SER A N 1
ATOM 1958 C CA . SER A 1 236 ? 9.672 3.227 -16.785 1.00 91.31 236 SER A CA 1
ATOM 1959 C C . SER A 1 236 ? 10.628 2.504 -17.728 1.00 91.31 236 SER A C 1
ATOM 1961 O O . SER A 1 236 ? 11.276 3.146 -18.553 1.00 91.31 236 SER A O 1
ATOM 1963 N N . LEU A 1 237 ? 10.713 1.179 -17.604 1.00 92.06 237 LEU A N 1
ATOM 1964 C CA . LEU A 1 237 ? 11.479 0.321 -18.515 1.00 92.06 237 LEU A CA 1
ATOM 1965 C C . LEU A 1 237 ? 10.628 -0.258 -19.653 1.00 92.06 237 LEU A C 1
ATOM 1967 O O . LEU A 1 237 ? 11.148 -1.015 -20.468 1.00 92.06 237 LEU A O 1
ATOM 1971 N N . GLY A 1 238 ? 9.341 0.084 -19.718 1.00 93.88 238 GLY A N 1
ATOM 1972 C CA . GLY A 1 238 ? 8.436 -0.393 -20.758 1.00 93.88 238 GLY A CA 1
ATOM 1973 C C . GLY A 1 238 ? 6.997 -0.537 -20.281 1.00 93.88 238 GLY A C 1
ATOM 1974 O O . GLY A 1 238 ? 6.636 -0.117 -19.180 1.00 93.88 238 GLY A O 1
ATOM 1975 N N . ASP A 1 239 ? 6.179 -1.156 -21.124 1.00 95.62 239 ASP A N 1
ATOM 1976 C CA . ASP A 1 239 ? 4.776 -1.435 -20.845 1.00 95.62 239 ASP A CA 1
ATOM 1977 C C . ASP A 1 239 ? 4.619 -2.834 -20.237 1.00 95.62 239 ASP A C 1
ATOM 1979 O O . ASP A 1 239 ? 4.995 -3.830 -20.843 1.00 95.62 239 ASP A O 1
ATOM 1983 N N . ALA A 1 240 ? 4.025 -2.932 -19.050 1.00 95.50 240 ALA A N 1
ATOM 1984 C CA . ALA A 1 240 ? 3.860 -4.192 -18.327 1.00 95.50 240 ALA A CA 1
ATOM 1985 C C . ALA A 1 240 ? 2.863 -5.179 -18.976 1.00 95.50 240 ALA A C 1
ATOM 1987 O O . ALA A 1 240 ? 2.615 -6.262 -18.437 1.00 95.50 240 ALA A O 1
ATOM 1988 N N . ARG A 1 241 ? 2.229 -4.799 -20.091 1.00 95.06 241 ARG A N 1
ATOM 1989 C CA . ARG A 1 241 ? 1.341 -5.653 -20.895 1.00 95.06 241 ARG A CA 1
ATOM 1990 C C . ARG A 1 241 ? 2.085 -6.453 -21.970 1.00 95.06 241 ARG A C 1
ATOM 1992 O O . ARG A 1 241 ? 1.437 -7.276 -22.638 1.00 95.06 241 ARG A O 1
ATOM 1999 N N . GLU A 1 242 ? 3.364 -6.167 -22.180 1.00 90.00 242 GLU A N 1
ATOM 2000 C CA . GLU A 1 242 ? 4.275 -6.804 -23.141 1.00 90.00 242 GLU A CA 1
ATOM 2001 C C . GLU A 1 242 ? 5.330 -7.640 -22.405 1.00 90.00 242 GLU A C 1
ATOM 2003 O O . GLU A 1 242 ? 5.628 -8.744 -22.916 1.00 90.00 242 GLU A O 1
#

Foldseek 3Di:
DDPDDPPDDPFDADVVLLLLLLVLVLVVLVVPDDPPQALQDDLFAWDEAEDPACVVCLVVLLVSLLSNVVSPTRAYEYEHQLQQLPDLCSLLVSLQSSVVSPHSAYEHEQALVSLQPHWVVSSVSNVVSRCVRNNPSRYHYQQVLRVVLCVVVVGGRGDHPVRSVVRCDDVSLVVCLPCSNDPCDDCCCVPVVVSDDDDDPVVCPVPDCCCQQVPPIDWDQGSQQFTGGHPRRVDGPDGSSD

Sequence (242 aa):
MYACSPKWSNDWIDLDRLKRILKGLSKYFSKFYPSGIKGIIGLNYGLHLTGGEPFLRFDLLLRVVEEVKKFEIPSLFVETNCFWCVDDDITRRRMLELKERGLDGILISANPFTVECVPFERVERGYREAVRVFGISNLLVYHPVFYRQLTRMEIKGTIKFEDYLKRIGKESMYTILRYGILLPMGRLVYKLSHLFPSYPARYFFKDTCIDELTRPWHIHIDCYCNYIPGYCAGLSLGDARE

Radius of gyration: 18.71 Å; chains: 1; bounding box: 50×45×46 Å